Protein AF-A0A1C4H0L2-F1 (afdb_monomer)

Radius of gyration: 27.1 Å; Cα contacts (8 Å, |Δi|>4): 122; chains: 1; bounding box: 74×56×60 Å

Sequence (266 aa):
MYAFSGTMGHVSVSISYLASLDRNIILMNKTNTTNHNPTNLPQLSNFLERTFHLTEHHTTVRREMLAGLTIFVSMAYILFVNPSILGEAGMDKGAVFTATAFSAVLGCVLMADSISMLAGSVMGTTATSAYVESSAGIAIGGRTGLTALTTGALFVLSLFFSPLLTVVTDQVTAPALIIVGVLMASALKHINWDSFEVALPAFLVIVGMPLTYNISYGIAFGFVTYPILMTAAGKRKEVNPLMWAMLLVFILLLYILAIVPRGNIA

InterPro domains:
  IPR006043 Nucleobase cation symporter 2 family [PF00860] (110-219)
  IPR045018 Azaguanine-like transporters [PTHR43337] (110-248)

pLDDT: mean 76.6, std 18.35, range [25.45, 94.5]

Solvent-accessible surface area (backbone atoms only — not comparable to full-atom values): 15285 Å² total; per-residue (Å²): 118,74,73,63,62,55,52,54,53,55,51,53,52,53,51,52,53,49,59,55,50,51,56,54,54,58,64,66,56,76,80,72,86,78,88,83,83,93,78,89,82,67,82,74,50,61,60,53,39,72,74,63,42,32,74,83,69,73,55,48,73,69,56,53,53,48,50,53,48,50,52,48,54,60,58,54,43,48,52,59,48,54,16,54,60,45,32,74,74,72,44,62,41,68,60,45,27,52,52,50,53,50,50,53,53,50,50,52,54,53,49,53,42,50,50,42,22,50,53,26,45,75,73,72,44,71,72,46,69,96,53,77,68,56,56,57,45,40,73,79,64,49,83,52,74,62,53,56,51,52,50,51,52,50,52,58,57,47,57,77,49,48,77,62,43,79,82,57,41,79,81,55,47,55,64,52,51,52,53,51,50,55,60,60,56,55,59,62,72,78,54,62,68,90,43,63,48,53,30,52,18,52,49,41,25,67,54,31,22,70,75,63,76,31,64,68,60,4,51,35,46,20,48,46,42,29,60,53,35,29,48,72,73,68,46,50,87,77,54,55,72,65,53,56,54,46,25,54,52,42,51,49,51,53,51,52,64,71,66,54,74,84,69,89,81,125

Secondary structure (DSSP, 8-state):
-HHHHHHHHHHHHHHHHHHHHHHHHHHHHTT-----------TTHHHHHHHH-TTTTT--HHHHHHHHHHHHHHHHTHHHHHHHHHHHTT--HHHHHHHHHHHHHHHHHHHHHHHHHHHHHHTTSPPP---HHHHHHHHTT--SHHHHHHHHHHHHHHHHTHHHHTTTHHHHHHHHHHHHHHHHHGGGGGS--S-HHHHHHHHHHHHHHHHHT-HHHHHHHHHHHHHHHHHHTT-GGGS-HHHHHHHHHHHHHHHHHHHS------

Structure (mmCIF, N/CA/C/O backbone):
data_AF-A0A1C4H0L2-F1
#
_entry.id   AF-A0A1C4H0L2-F1
#
loop_
_atom_site.group_PDB
_atom_site.id
_atom_site.type_symbol
_atom_site.label_atom_id
_atom_site.label_alt_id
_atom_site.label_comp_id
_atom_site.label_asym_id
_atom_site.label_entity_id
_atom_site.label_seq_id
_atom_site.pdbx_PDB_ins_code
_atom_site.Cartn_x
_atom_site.Cartn_y
_atom_site.Cartn_z
_atom_site.occupancy
_atom_site.B_iso_or_equiv
_atom_site.auth_seq_id
_atom_site.auth_comp_id
_atom_site.auth_asym_id
_atom_site.auth_atom_id
_atom_site.pdbx_PDB_model_num
ATOM 1 N N . MET A 1 1 ? -1.282 22.041 14.605 1.00 30.34 1 MET A N 1
ATOM 2 C CA . MET A 1 1 ? -1.162 23.215 13.709 1.00 30.34 1 MET A CA 1
ATOM 3 C C . MET A 1 1 ? -0.068 24.193 14.156 1.00 30.34 1 MET A C 1
ATOM 5 O O . MET A 1 1 ? 0.682 24.643 13.306 1.00 30.34 1 MET A O 1
ATOM 9 N N . TYR A 1 2 ? 0.128 24.437 15.460 1.00 25.45 2 TYR A N 1
ATOM 10 C CA . TYR A 1 2 ? 1.203 25.317 15.964 1.00 25.45 2 TYR A CA 1
ATOM 11 C C . TYR A 1 2 ? 2.644 24.792 15.783 1.00 25.45 2 TYR A C 1
ATOM 13 O O . TYR A 1 2 ? 3.567 25.589 15.662 1.00 25.45 2 TYR A O 1
ATOM 21 N N . ALA A 1 3 ? 2.847 23.474 15.666 1.00 29.09 3 ALA A N 1
ATOM 22 C CA . ALA A 1 3 ? 4.173 22.895 15.426 1.00 29.09 3 ALA A CA 1
ATOM 23 C C . ALA A 1 3 ? 4.718 23.142 14.004 1.00 29.09 3 ALA A C 1
ATOM 25 O O . ALA A 1 3 ? 5.924 23.150 13.827 1.00 29.09 3 ALA A O 1
ATOM 26 N N . PHE A 1 4 ? 3.856 23.392 13.008 1.00 30.50 4 PHE A N 1
ATOM 27 C CA . PHE A 1 4 ? 4.275 23.613 11.613 1.00 30.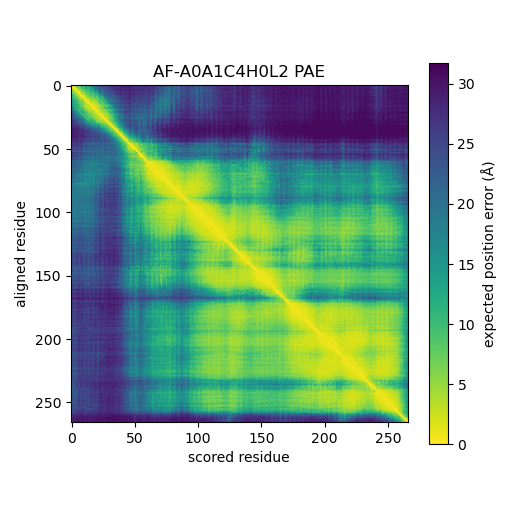50 4 PHE A CA 1
ATOM 28 C C . PHE A 1 4 ? 4.747 25.059 11.365 1.00 30.50 4 PHE A C 1
ATOM 30 O O . PHE A 1 4 ? 5.592 25.309 10.510 1.00 30.50 4 PHE A O 1
ATOM 37 N N . SER A 1 5 ? 4.240 26.015 12.156 1.00 30.81 5 SER A N 1
ATOM 38 C CA . SER A 1 5 ? 4.609 27.433 12.046 1.00 30.81 5 SER A CA 1
ATOM 39 C C . SER A 1 5 ? 5.985 27.735 12.651 1.00 30.81 5 SER A C 1
ATOM 41 O O . SER A 1 5 ? 6.689 28.608 12.150 1.00 30.81 5 SER A O 1
ATOM 43 N N . GLY A 1 6 ? 6.393 27.011 13.702 1.00 32.19 6 GLY A N 1
ATOM 44 C CA . GLY A 1 6 ? 7.717 27.164 14.317 1.00 32.19 6 GLY A CA 1
ATOM 45 C C . GLY A 1 6 ? 8.845 26.597 13.450 1.00 32.19 6 GLY A C 1
ATOM 46 O O . GLY A 1 6 ? 9.906 27.207 13.331 1.00 32.19 6 GLY A O 1
ATOM 47 N N . THR A 1 7 ? 8.602 25.478 12.758 1.00 39.44 7 THR A N 1
ATOM 48 C CA . THR A 1 7 ? 9.592 24.852 11.865 1.00 39.44 7 THR A CA 1
ATOM 49 C C . THR A 1 7 ? 9.922 25.738 10.661 1.00 39.44 7 THR A C 1
ATOM 51 O O . THR A 1 7 ? 11.081 25.804 10.264 1.00 39.44 7 THR A O 1
ATOM 54 N N . MET A 1 8 ? 8.956 26.498 10.126 1.00 34.28 8 MET A N 1
ATOM 55 C CA . MET A 1 8 ? 9.210 27.459 9.038 1.00 34.28 8 MET A CA 1
ATOM 56 C C . MET A 1 8 ? 10.094 28.646 9.460 1.00 34.28 8 MET A C 1
ATOM 58 O O . MET A 1 8 ? 10.871 29.151 8.645 1.00 34.28 8 MET A O 1
ATOM 62 N N . GLY A 1 9 ? 10.036 29.059 10.732 1.00 33.53 9 GLY A N 1
ATOM 63 C CA . GLY A 1 9 ? 10.921 30.091 11.281 1.00 33.53 9 GLY A CA 1
ATOM 64 C C . GLY A 1 9 ? 12.377 29.624 11.365 1.00 33.53 9 GLY A C 1
ATOM 65 O O . GLY A 1 9 ? 13.279 30.323 10.909 1.00 33.53 9 GLY A O 1
ATOM 66 N N . HIS A 1 10 ? 12.611 28.404 11.855 1.00 38.38 10 HIS A N 1
ATOM 67 C CA . HIS A 1 10 ? 13.961 27.833 11.940 1.00 38.38 10 HIS A CA 1
ATOM 68 C C . HIS A 1 10 ? 14.546 27.473 10.565 1.00 38.38 10 HIS A C 1
ATOM 70 O O . HIS A 1 10 ? 15.728 27.713 10.327 1.00 38.38 10 HIS A O 1
ATOM 76 N N . VAL A 1 11 ? 13.718 27.005 9.623 1.00 41.62 11 VAL A N 1
ATOM 77 C CA . VAL A 1 11 ? 14.119 26.785 8.222 1.00 41.62 11 VAL A CA 1
ATOM 78 C C . VAL A 1 11 ? 14.512 28.104 7.540 1.00 41.62 11 VAL A C 1
ATOM 80 O O . VAL A 1 11 ? 15.528 28.146 6.852 1.00 41.62 11 VAL A O 1
ATOM 83 N N . SER A 1 12 ? 13.798 29.209 7.791 1.00 34.00 12 SER A N 1
ATOM 84 C CA . SER A 1 12 ? 14.150 30.526 7.226 1.00 34.00 12 SER A CA 1
ATOM 85 C C . SER A 1 12 ? 15.473 31.084 7.770 1.00 34.00 12 SER A C 1
ATOM 87 O O . SER A 1 12 ? 16.230 31.715 7.027 1.00 34.00 12 SER A O 1
ATOM 89 N N . VAL A 1 13 ? 15.800 30.820 9.041 1.00 44.94 13 VAL A N 1
ATOM 90 C CA . VAL A 1 13 ? 17.087 31.218 9.645 1.00 44.94 13 VAL A CA 1
ATOM 91 C C . VAL A 1 13 ? 18.240 30.362 9.109 1.00 44.94 13 VAL A C 1
ATOM 93 O O . VAL A 1 13 ? 19.287 30.909 8.763 1.00 44.94 13 VAL A O 1
ATOM 96 N N . SER A 1 14 ? 18.045 29.048 8.947 1.00 40.19 14 SER A N 1
ATOM 97 C CA . SER A 1 14 ? 19.047 28.160 8.336 1.00 40.19 14 SER A CA 1
ATOM 98 C C . SER A 1 14 ? 19.287 28.470 6.854 1.00 40.19 14 SER A C 1
ATOM 100 O O . SER A 1 14 ? 20.437 28.488 6.425 1.00 40.19 14 SER A O 1
ATOM 102 N N . ILE A 1 15 ? 18.246 28.805 6.083 1.00 41.78 15 ILE A N 1
ATOM 103 C CA . ILE A 1 15 ? 18.376 29.267 4.688 1.00 41.78 15 ILE A CA 1
ATOM 104 C C . ILE A 1 15 ? 19.122 30.610 4.620 1.00 41.78 15 ILE A C 1
ATOM 106 O O . ILE A 1 15 ? 19.979 30.792 3.758 1.00 41.78 15 ILE A O 1
ATOM 110 N N . SER A 1 16 ? 18.869 31.528 5.558 1.00 41.25 16 SER A N 1
ATOM 111 C CA . SER A 1 16 ? 19.572 32.820 5.628 1.00 41.25 16 SER A CA 1
ATOM 112 C C . SER A 1 16 ? 21.060 32.668 5.978 1.00 41.25 16 SER A C 1
ATOM 114 O O . SER A 1 16 ? 21.896 33.394 5.438 1.00 41.25 16 SER A O 1
ATOM 116 N N . TYR A 1 17 ? 21.411 31.697 6.831 1.00 45.59 17 TYR A N 1
ATOM 117 C CA . TYR A 1 17 ? 22.805 31.341 7.136 1.00 45.59 17 TYR A CA 1
ATOM 118 C C . TYR A 1 17 ? 23.505 30.633 5.966 1.00 45.59 17 TYR A C 1
ATOM 120 O O . TYR A 1 17 ? 24.681 30.876 5.710 1.00 45.59 17 TYR A O 1
ATOM 128 N N . LEU A 1 18 ? 22.790 29.800 5.208 1.00 40.53 18 LEU A N 1
ATOM 129 C CA . LEU A 1 18 ? 23.329 29.168 4.000 1.00 40.53 18 LEU A CA 1
ATOM 130 C C . LEU A 1 18 ? 23.559 30.197 2.878 1.00 40.53 18 LEU A C 1
ATOM 132 O O . LEU A 1 18 ? 24.604 30.166 2.234 1.00 40.53 18 LEU A O 1
ATOM 136 N N . ALA A 1 19 ? 22.668 31.181 2.720 1.00 44.72 19 ALA A N 1
ATOM 137 C CA . ALA A 1 19 ? 22.830 32.284 1.767 1.00 44.72 19 ALA A CA 1
ATOM 138 C C . ALA A 1 19 ? 23.960 33.272 2.141 1.00 44.72 19 ALA A C 1
ATOM 140 O O . ALA A 1 19 ? 24.482 33.985 1.277 1.00 44.72 19 ALA A O 1
ATOM 141 N N . SER A 1 20 ? 24.353 33.355 3.419 1.00 46.97 20 SER A N 1
ATOM 142 C CA . SER A 1 20 ? 25.521 34.143 3.847 1.00 46.97 20 SER A CA 1
ATOM 143 C C . SER A 1 20 ? 26.838 33.374 3.671 1.00 46.97 20 SER A C 1
ATOM 145 O O . SER A 1 20 ? 27.857 33.983 3.335 1.00 46.97 20 SER A O 1
ATOM 147 N N . LEU A 1 21 ? 26.810 32.044 3.804 1.00 45.88 21 LEU A N 1
ATOM 148 C CA . LEU A 1 21 ? 27.954 31.166 3.551 1.00 45.88 21 LEU A CA 1
ATOM 149 C C . LEU A 1 21 ? 28.291 31.075 2.051 1.00 45.88 21 LEU A C 1
ATOM 151 O O . LEU A 1 21 ? 29.461 31.164 1.680 1.00 45.88 21 LEU A O 1
ATOM 155 N N . ASP A 1 22 ? 27.273 30.993 1.190 1.00 49.56 22 ASP A N 1
ATOM 156 C CA . ASP A 1 22 ? 27.421 30.929 -0.273 1.00 49.56 22 ASP A CA 1
ATOM 157 C C . ASP A 1 22 ? 28.111 32.188 -0.837 1.00 49.56 22 ASP A C 1
ATOM 159 O O . ASP A 1 22 ? 29.032 32.123 -1.653 1.00 49.56 22 ASP A O 1
ATOM 163 N N . ARG A 1 23 ? 27.780 33.363 -0.280 1.00 47.03 23 ARG A N 1
ATOM 164 C CA . ARG A 1 23 ? 28.403 34.647 -0.647 1.00 47.03 23 ARG A CA 1
ATOM 165 C C . ARG A 1 23 ? 29.909 34.687 -0.365 1.00 47.03 23 ARG A C 1
ATOM 167 O O . ARG A 1 23 ? 30.663 35.242 -1.161 1.00 47.03 23 ARG A O 1
ATOM 174 N N . ASN A 1 24 ? 30.354 34.087 0.739 1.00 44.28 24 ASN A N 1
ATOM 175 C CA . ASN A 1 24 ? 31.775 34.032 1.090 1.00 44.28 24 ASN A CA 1
ATOM 176 C C . ASN A 1 24 ? 32.542 33.017 0.229 1.00 44.28 24 ASN A C 1
ATOM 178 O O . ASN A 1 24 ? 33.681 33.283 -0.145 1.00 44.28 24 ASN A O 1
ATOM 182 N N . ILE A 1 25 ? 31.917 31.903 -0.161 1.00 51.50 25 ILE A N 1
ATOM 183 C CA . ILE A 1 25 ? 32.536 30.892 -1.035 1.00 51.50 25 ILE A CA 1
ATOM 184 C C . ILE A 1 25 ? 32.706 31.423 -2.470 1.00 51.50 25 ILE A C 1
ATOM 186 O O . ILE A 1 25 ? 33.746 31.194 -3.089 1.00 51.50 25 ILE A O 1
ATOM 190 N N . ILE A 1 26 ? 31.740 32.195 -2.982 1.00 50.31 26 ILE A N 1
ATOM 191 C CA . ILE A 1 26 ? 31.819 32.827 -4.313 1.00 50.31 26 ILE A CA 1
ATOM 192 C C . ILE A 1 26 ? 32.940 33.879 -4.368 1.00 50.31 26 ILE A C 1
ATOM 194 O O . ILE A 1 26 ? 33.681 33.943 -5.352 1.00 50.31 26 ILE A O 1
ATOM 198 N N . LEU A 1 27 ? 33.116 34.672 -3.306 1.00 47.47 27 LEU A N 1
ATOM 199 C CA . LEU A 1 27 ? 34.189 35.673 -3.234 1.00 47.47 27 LEU A CA 1
ATOM 200 C C . LEU A 1 27 ? 35.581 35.038 -3.084 1.00 47.47 27 LEU A C 1
ATOM 202 O O . LEU A 1 27 ? 36.557 35.583 -3.596 1.00 47.47 27 LEU A O 1
ATOM 206 N N . MET A 1 28 ? 35.671 33.861 -2.460 1.00 43.50 28 MET A N 1
ATOM 207 C CA . MET A 1 28 ? 36.931 33.140 -2.249 1.00 43.50 28 MET A CA 1
ATOM 208 C C . MET A 1 28 ? 37.400 32.342 -3.482 1.00 43.50 28 MET A C 1
ATOM 210 O O . MET A 1 28 ? 38.571 31.987 -3.566 1.00 43.50 28 MET A O 1
ATOM 214 N N . ASN A 1 29 ? 36.519 32.090 -4.461 1.00 43.41 29 ASN A N 1
ATOM 215 C CA . ASN A 1 29 ? 36.845 31.366 -5.700 1.00 43.41 29 ASN A CA 1
ATOM 216 C C . ASN A 1 29 ? 37.376 32.275 -6.830 1.00 43.41 29 ASN A C 1
ATOM 218 O O . ASN A 1 29 ? 37.949 31.793 -7.804 1.00 43.41 29 ASN A O 1
ATOM 222 N N . LYS A 1 30 ? 37.221 33.601 -6.717 1.00 44.81 30 LYS A N 1
ATOM 223 C CA . LYS A 1 30 ? 37.651 34.550 -7.763 1.00 44.81 30 LYS A CA 1
ATOM 224 C C . LYS A 1 30 ? 39.169 34.793 -7.794 1.00 44.81 30 LYS A C 1
ATOM 226 O O . LYS A 1 30 ? 39.660 35.453 -8.702 1.00 44.81 30 LYS A O 1
ATOM 231 N N . THR A 1 31 ? 39.917 34.265 -6.823 1.00 44.75 31 THR A N 1
ATOM 232 C CA . THR A 1 31 ? 41.368 34.472 -6.677 1.00 44.75 31 THR A CA 1
ATOM 233 C C . THR A 1 31 ? 42.228 33.302 -7.159 1.00 44.75 31 THR A C 1
ATOM 235 O O . THR A 1 31 ? 43.446 33.445 -7.174 1.00 44.75 31 THR A O 1
ATOM 238 N N . ASN A 1 32 ? 41.646 32.169 -7.582 1.00 41.91 32 ASN A N 1
ATOM 239 C CA . ASN A 1 32 ? 42.409 30.932 -7.824 1.00 41.91 32 ASN A CA 1
ATOM 240 C C . ASN A 1 32 ? 42.229 30.292 -9.214 1.00 41.91 32 ASN A C 1
ATOM 242 O O . ASN A 1 32 ? 42.495 29.107 -9.399 1.00 41.91 32 ASN A O 1
ATOM 246 N N . THR A 1 33 ? 41.817 31.059 -10.224 1.00 42.06 33 THR A N 1
ATOM 247 C CA . THR A 1 33 ? 41.751 30.576 -11.613 1.00 42.06 33 THR A CA 1
ATOM 248 C C . THR A 1 33 ? 42.986 30.995 -12.409 1.00 42.06 33 THR A C 1
ATOM 250 O O . THR A 1 33 ? 42.914 31.926 -13.207 1.00 42.06 33 THR A O 1
ATOM 253 N N . THR A 1 34 ? 44.111 30.292 -12.245 1.00 41.50 34 THR A N 1
ATOM 254 C CA . THR A 1 34 ? 45.089 30.155 -13.340 1.00 41.50 34 THR A CA 1
ATOM 255 C C . THR A 1 34 ? 45.631 28.724 -13.404 1.00 41.50 34 THR A C 1
ATOM 257 O O . THR A 1 34 ? 46.181 28.217 -12.435 1.00 41.50 34 THR A O 1
ATOM 260 N N . ASN A 1 35 ? 45.479 28.118 -14.588 1.00 42.25 35 ASN A N 1
ATOM 261 C CA . ASN A 1 35 ? 46.088 26.878 -15.086 1.00 42.25 35 ASN A CA 1
ATOM 262 C C . ASN A 1 35 ? 45.664 25.526 -14.480 1.00 42.25 35 ASN A C 1
ATOM 264 O O . ASN A 1 35 ? 46.245 25.066 -13.504 1.00 42.25 35 ASN A O 1
ATOM 268 N N . HIS A 1 36 ? 44.825 24.779 -15.217 1.00 39.50 36 HIS A N 1
ATOM 269 C CA . HIS A 1 36 ? 45.225 23.416 -15.595 1.00 39.50 36 HIS A CA 1
ATOM 270 C C . HIS A 1 36 ? 44.535 22.881 -16.868 1.00 39.50 36 HIS A C 1
ATOM 272 O O . HIS A 1 36 ? 43.328 22.991 -17.050 1.00 39.50 36 HIS A O 1
ATOM 278 N N . ASN A 1 37 ? 45.373 22.297 -17.727 1.00 32.69 37 ASN A N 1
ATOM 279 C CA . ASN A 1 37 ? 45.133 21.607 -19.001 1.00 32.69 37 ASN A CA 1
ATOM 280 C C . ASN A 1 37 ? 44.251 20.336 -18.834 1.00 32.69 37 ASN A C 1
ATOM 282 O O . ASN A 1 37 ? 44.442 19.647 -17.826 1.00 32.69 37 ASN A O 1
ATOM 286 N N . PRO A 1 38 ? 43.350 19.960 -19.772 1.00 44.59 38 PRO A N 1
ATOM 287 C CA . PRO A 1 38 ? 42.464 18.811 -19.595 1.00 44.59 38 PRO A CA 1
ATOM 288 C C . PRO A 1 38 ? 43.072 17.529 -20.184 1.00 44.59 38 PRO A C 1
ATOM 290 O O . PRO A 1 38 ? 43.101 17.346 -21.399 1.00 44.59 38 PRO A O 1
ATOM 293 N N . THR A 1 39 ? 43.507 16.596 -19.337 1.00 46.00 39 THR A N 1
ATOM 294 C CA . THR A 1 39 ? 43.748 15.207 -19.756 1.00 46.00 39 THR A CA 1
ATOM 295 C C . THR A 1 39 ? 43.136 14.211 -18.767 1.00 46.00 39 THR A C 1
ATOM 297 O O . THR A 1 39 ? 43.461 14.196 -17.585 1.00 46.00 39 THR A O 1
ATOM 300 N N . ASN A 1 40 ? 42.279 13.343 -19.321 1.00 48.12 40 ASN A N 1
ATOM 301 C CA . ASN A 1 40 ? 41.827 12.034 -18.825 1.00 48.12 40 ASN A CA 1
ATOM 302 C C . ASN A 1 40 ? 40.918 11.985 -17.576 1.00 48.12 40 ASN A C 1
ATOM 304 O O . ASN A 1 40 ? 41.393 12.020 -16.445 1.00 48.12 40 ASN A O 1
ATOM 308 N N . LEU A 1 41 ? 39.618 11.714 -17.781 1.00 40.19 41 LEU A N 1
ATOM 309 C CA . LEU A 1 41 ? 38.714 11.183 -16.746 1.00 40.19 41 LEU A CA 1
ATOM 310 C C . LEU A 1 41 ? 37.958 9.936 -17.271 1.00 40.19 41 LEU A C 1
ATOM 312 O O . LEU A 1 41 ? 37.513 9.938 -18.419 1.00 40.19 41 LEU A O 1
ATOM 316 N N . PRO A 1 42 ? 37.840 8.858 -16.466 1.00 45.38 42 PRO A N 1
ATOM 317 C CA . PRO A 1 42 ? 37.387 7.531 -16.893 1.00 45.38 42 PRO A CA 1
ATOM 318 C C . PRO A 1 42 ? 35.858 7.430 -17.046 1.00 45.38 42 PRO A C 1
ATOM 320 O O . PRO A 1 42 ? 35.107 8.171 -16.421 1.00 45.38 42 PRO A O 1
ATOM 323 N N . GLN A 1 43 ? 35.411 6.439 -17.827 1.00 47.12 43 GLN A N 1
ATOM 324 C CA . GLN A 1 43 ? 34.051 6.200 -18.353 1.00 47.12 43 GLN A CA 1
ATOM 325 C C . GLN A 1 43 ? 32.863 6.261 -17.355 1.00 47.12 43 GLN A C 1
ATOM 327 O O . GLN A 1 43 ? 31.720 6.360 -17.801 1.00 47.12 43 GLN A O 1
ATOM 332 N N . LEU A 1 44 ? 33.090 6.264 -16.032 1.00 43.56 44 LEU A N 1
ATOM 333 C CA . LEU A 1 44 ? 32.047 6.480 -15.009 1.00 43.56 44 LEU A CA 1
ATOM 334 C C . LEU A 1 44 ? 31.466 7.910 -15.050 1.00 43.56 44 LEU A C 1
ATOM 336 O O . LEU A 1 44 ? 30.334 8.134 -14.621 1.00 43.56 44 LEU A O 1
ATOM 340 N N . SER A 1 45 ? 32.219 8.873 -15.593 1.00 53.34 45 SER A N 1
ATOM 341 C CA . SER A 1 45 ? 31.789 10.267 -15.747 1.00 53.34 45 SER A CA 1
ATOM 342 C C . SER A 1 45 ? 30.592 10.423 -16.688 1.00 53.34 45 SER A C 1
ATOM 344 O O . SER A 1 45 ? 29.738 11.263 -16.434 1.00 53.34 45 SER A O 1
ATOM 346 N N . ASN A 1 46 ? 30.457 9.581 -17.717 1.00 57.38 46 ASN A N 1
ATOM 347 C CA . ASN A 1 46 ? 29.438 9.765 -18.757 1.00 57.38 46 ASN A CA 1
ATOM 348 C C . ASN A 1 46 ? 27.993 9.540 -18.280 1.00 57.38 46 ASN A C 1
ATOM 350 O O . ASN A 1 46 ? 27.082 10.147 -18.832 1.00 57.38 46 ASN A O 1
ATOM 354 N N . PHE A 1 47 ? 27.750 8.691 -17.276 1.00 65.19 47 PHE A N 1
ATOM 355 C CA . PHE A 1 47 ? 26.391 8.466 -16.752 1.00 65.19 47 PHE A CA 1
ATOM 356 C C . PHE A 1 47 ? 25.965 9.561 -15.763 1.00 65.19 47 PHE A C 1
ATOM 358 O O . PHE A 1 47 ? 24.841 10.063 -15.827 1.00 65.19 47 PHE A O 1
ATOM 365 N N . LEU A 1 48 ? 26.883 9.953 -14.875 1.00 56.22 48 LEU A N 1
ATOM 366 C CA . LEU A 1 48 ? 26.677 11.011 -13.883 1.00 56.22 48 LEU A CA 1
ATOM 367 C C . LEU A 1 48 ? 26.553 12.388 -14.543 1.00 56.22 48 LEU A C 1
ATOM 369 O O . LEU A 1 48 ? 25.640 13.135 -14.210 1.00 56.22 48 LEU A O 1
ATOM 373 N N . GLU A 1 49 ? 27.402 12.686 -15.525 1.00 59.25 49 GLU A N 1
ATOM 374 C CA . GLU A 1 49 ? 27.343 13.932 -16.293 1.00 59.25 49 GLU A CA 1
ATOM 375 C C . GLU A 1 49 ? 26.051 14.028 -17.114 1.00 59.25 49 GLU A C 1
ATOM 377 O O . GLU A 1 49 ? 25.397 15.061 -17.117 1.00 59.25 49 GLU A O 1
ATOM 382 N N . ARG A 1 50 ? 25.616 12.929 -17.743 1.00 57.16 50 ARG A N 1
ATOM 383 C CA . ARG A 1 50 ? 24.403 12.899 -18.578 1.00 57.16 50 ARG A CA 1
ATOM 384 C C . ARG A 1 50 ? 23.096 12.970 -17.781 1.00 57.16 50 ARG A C 1
ATOM 386 O O . ARG A 1 50 ? 22.081 13.388 -18.325 1.00 57.16 50 ARG A O 1
ATOM 393 N N . THR A 1 51 ? 23.106 12.538 -16.521 1.00 63.88 51 THR A N 1
ATOM 394 C CA . THR A 1 51 ? 21.911 12.554 -15.657 1.00 63.88 51 THR A CA 1
ATOM 395 C C . THR A 1 51 ? 21.823 13.839 -14.831 1.00 63.88 51 THR A C 1
ATOM 397 O O . THR A 1 51 ? 20.727 14.353 -14.631 1.00 63.88 51 THR A O 1
ATOM 400 N N . PHE A 1 52 ? 22.961 14.376 -14.373 1.00 57.22 52 PHE A N 1
ATOM 401 C CA . PHE A 1 52 ? 23.010 15.491 -13.418 1.00 57.22 52 PHE A CA 1
ATOM 402 C C . PHE A 1 52 ? 23.685 16.765 -13.947 1.00 57.22 52 PHE A C 1
ATOM 404 O O . PHE A 1 52 ? 23.713 17.750 -13.218 1.00 57.22 52 PHE A O 1
ATOM 411 N N . HIS A 1 53 ? 24.216 16.763 -15.177 1.00 60.44 53 HIS A N 1
ATOM 412 C CA . HIS A 1 53 ? 24.829 17.931 -15.833 1.00 60.44 53 HIS A CA 1
ATOM 413 C C . HIS A 1 53 ? 25.814 18.686 -14.916 1.00 60.44 53 HIS A C 1
ATOM 415 O O . HIS A 1 53 ? 25.767 19.906 -14.758 1.00 60.44 53 HIS A O 1
ATOM 421 N N . LEU A 1 54 ? 26.704 17.939 -14.255 1.00 59.56 54 LEU A N 1
ATOM 422 C CA . LEU A 1 54 ? 27.577 18.445 -13.188 1.00 59.56 54 LEU A CA 1
ATOM 423 C C . LEU A 1 54 ? 28.560 19.516 -13.690 1.00 59.56 54 LEU A C 1
ATOM 425 O O . LEU A 1 54 ? 28.905 20.439 -12.948 1.00 59.56 54 LEU A O 1
ATOM 429 N N . THR A 1 55 ? 28.982 19.433 -14.953 1.00 56.97 55 THR A N 1
ATOM 430 C CA . THR A 1 55 ? 29.877 20.412 -15.584 1.00 56.97 55 THR A CA 1
ATOM 431 C C . THR A 1 55 ? 29.143 21.707 -15.941 1.00 56.97 55 THR A C 1
ATOM 433 O O . THR A 1 55 ? 29.730 22.782 -15.808 1.00 56.97 55 THR A O 1
ATOM 436 N N . GLU A 1 56 ? 27.859 21.630 -16.310 1.00 59.84 56 GLU A N 1
ATOM 437 C CA . GLU A 1 56 ? 26.997 22.795 -16.580 1.00 59.84 56 GLU A CA 1
ATOM 438 C C . GLU A 1 56 ? 26.667 23.564 -15.290 1.00 59.84 56 GLU A C 1
ATOM 440 O O . GLU A 1 56 ? 26.614 24.792 -15.283 1.00 59.84 56 GLU A O 1
ATOM 445 N N . HIS A 1 57 ? 26.562 22.850 -14.166 1.00 62.62 57 HIS A N 1
ATOM 446 C CA . HIS A 1 57 ? 26.400 23.439 -12.835 1.00 62.62 57 HIS A CA 1
ATOM 447 C C . HIS A 1 57 ? 27.724 23.777 -12.121 1.00 62.62 57 HIS A C 1
ATOM 449 O O . HIS A 1 57 ? 27.702 24.271 -10.994 1.00 62.62 57 HIS A O 1
ATOM 455 N N . HIS A 1 58 ? 28.881 23.555 -12.756 1.00 63.12 58 HIS A N 1
ATOM 456 C CA . HIS A 1 58 ? 30.212 23.779 -12.172 1.00 63.12 58 HIS A CA 1
ATOM 457 C C . HIS A 1 58 ? 30.433 23.085 -10.808 1.00 63.12 58 HIS A C 1
ATOM 459 O O . HIS A 1 58 ? 31.075 23.640 -9.904 1.00 63.12 58 HIS A O 1
ATOM 465 N N . THR A 1 59 ? 29.920 21.865 -10.630 1.00 66.25 59 THR A N 1
ATOM 466 C CA . THR A 1 59 ? 30.081 21.089 -9.390 1.00 66.25 59 THR A CA 1
ATOM 467 C C . THR A 1 59 ? 30.834 19.778 -9.627 1.00 66.25 59 THR A C 1
ATOM 469 O O . THR A 1 59 ? 31.126 19.375 -10.748 1.00 66.25 59 THR A O 1
ATOM 472 N N . THR A 1 60 ? 31.263 19.131 -8.542 1.00 78.69 60 THR A N 1
ATOM 473 C CA . THR A 1 60 ? 31.969 17.841 -8.599 1.00 78.69 60 THR A CA 1
ATOM 474 C C . THR A 1 60 ? 31.214 16.823 -7.761 1.00 78.69 60 THR A C 1
ATOM 476 O O . THR A 1 60 ? 30.610 17.188 -6.756 1.00 78.69 60 THR A O 1
ATOM 479 N N . VAL A 1 61 ? 31.321 15.532 -8.095 1.0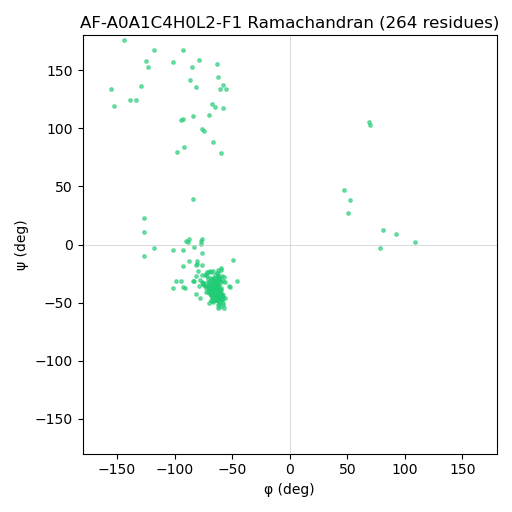0 75.25 61 VAL A N 1
ATOM 480 C CA . VAL A 1 61 ? 30.684 14.437 -7.329 1.00 75.25 61 VAL A CA 1
ATOM 481 C C . VAL A 1 61 ? 31.020 14.511 -5.833 1.00 75.25 61 VAL A C 1
ATOM 483 O O . VAL A 1 61 ? 30.166 14.263 -4.990 1.00 75.25 61 VAL A O 1
ATOM 486 N N . ARG A 1 62 ? 32.252 14.910 -5.482 1.00 71.94 62 ARG A N 1
ATOM 487 C CA . ARG A 1 6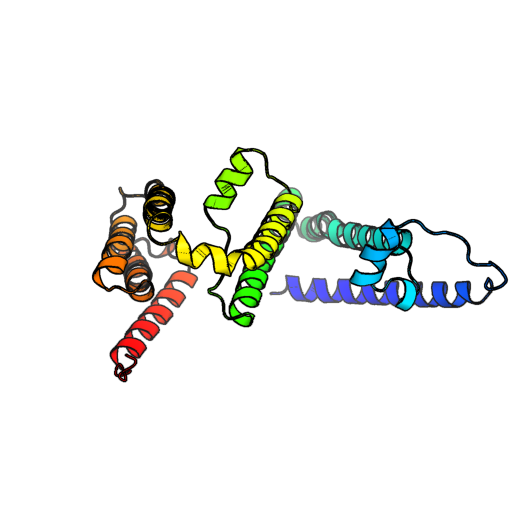2 ? 32.657 15.117 -4.081 1.00 71.94 62 ARG A CA 1
ATOM 488 C C . ARG A 1 62 ? 31.880 16.253 -3.416 1.00 71.94 62 ARG A C 1
ATOM 490 O O . ARG A 1 62 ? 31.494 16.111 -2.262 1.00 71.94 62 ARG A O 1
ATOM 497 N N . ARG A 1 63 ? 31.662 17.363 -4.128 1.00 73.69 63 ARG A N 1
ATOM 498 C CA . ARG A 1 63 ? 30.911 18.522 -3.629 1.00 73.69 63 ARG A CA 1
ATOM 499 C C . ARG A 1 63 ? 29.424 18.194 -3.473 1.00 73.69 63 ARG A C 1
ATOM 501 O O . ARG A 1 63 ? 28.872 18.521 -2.433 1.00 73.69 63 ARG A O 1
ATOM 508 N N . GLU A 1 64 ? 28.823 17.488 -4.429 1.00 77.88 64 GLU A N 1
ATOM 509 C CA . GLU A 1 64 ? 27.423 17.034 -4.356 1.00 77.88 64 GLU A CA 1
ATOM 510 C C . GLU A 1 64 ? 27.198 16.033 -3.218 1.00 77.88 64 GLU A C 1
ATOM 512 O O . GLU A 1 64 ? 26.291 16.197 -2.409 1.00 77.88 64 GLU A O 1
ATOM 517 N N . MET A 1 65 ? 28.070 15.029 -3.086 1.00 81.69 65 MET A N 1
ATOM 518 C CA . MET A 1 65 ? 27.992 14.069 -1.980 1.00 81.69 65 MET A CA 1
ATOM 519 C C . MET A 1 65 ? 28.176 14.753 -0.623 1.00 81.69 65 MET A C 1
ATOM 521 O O . MET A 1 65 ? 27.477 14.416 0.331 1.00 81.69 65 MET A O 1
ATOM 525 N N . LEU A 1 66 ? 29.085 15.730 -0.526 1.00 77.38 66 LEU A N 1
ATOM 526 C CA . LEU A 1 66 ? 29.285 16.494 0.703 1.00 77.38 66 LEU A CA 1
ATOM 527 C C . LEU A 1 66 ? 28.078 17.390 1.013 1.00 77.38 66 LEU A C 1
ATOM 529 O O . LEU A 1 66 ? 27.674 17.451 2.167 1.00 77.38 66 LEU A O 1
ATOM 533 N N . ALA A 1 67 ? 27.474 18.028 0.007 1.00 78.94 67 ALA A N 1
ATOM 534 C CA . ALA A 1 67 ? 26.253 18.820 0.159 1.00 78.94 67 ALA A CA 1
ATOM 535 C C . ALA A 1 67 ? 25.051 17.954 0.578 1.00 78.94 67 ALA A C 1
ATOM 537 O O . ALA A 1 67 ? 24.306 18.308 1.489 1.00 78.94 67 ALA A O 1
ATOM 538 N N . GLY A 1 68 ? 24.888 16.775 -0.025 1.00 78.44 68 GLY A N 1
ATOM 539 C CA . GLY A 1 68 ? 23.871 15.807 0.385 1.00 78.44 68 GLY A CA 1
ATOM 540 C C . GLY A 1 68 ? 24.082 15.336 1.824 1.00 78.44 68 GLY A C 1
ATOM 541 O O . GLY A 1 68 ? 23.136 15.304 2.612 1.00 78.44 68 GLY A O 1
ATOM 542 N N . LEU A 1 69 ? 25.330 15.046 2.203 1.00 88.38 69 LEU A N 1
ATOM 543 C CA . LEU A 1 69 ? 25.680 14.666 3.570 1.00 88.38 69 LEU A CA 1
ATOM 544 C C . LEU A 1 69 ? 25.407 15.800 4.570 1.00 88.38 69 LEU A C 1
ATOM 546 O O . LEU A 1 69 ? 24.872 15.536 5.645 1.00 88.38 69 LEU A O 1
ATOM 550 N N . THR A 1 70 ? 25.726 17.055 4.246 1.00 84.25 70 THR A N 1
ATOM 551 C CA . THR A 1 70 ? 25.472 18.189 5.152 1.00 84.25 70 THR A CA 1
ATOM 552 C C . THR A 1 70 ? 23.983 18.467 5.320 1.00 84.25 70 THR A C 1
ATOM 554 O O . THR A 1 70 ? 23.548 18.708 6.448 1.00 84.25 70 THR A O 1
ATOM 557 N N . ILE A 1 71 ? 23.185 18.381 4.251 1.00 84.75 71 ILE A N 1
ATOM 558 C CA . ILE A 1 71 ? 21.718 18.488 4.320 1.00 84.75 71 ILE A CA 1
ATOM 559 C C . ILE A 1 71 ? 21.144 17.336 5.148 1.00 84.75 71 ILE A C 1
ATOM 561 O O . ILE A 1 71 ? 20.318 17.572 6.030 1.00 84.75 71 ILE A O 1
ATOM 565 N N . PHE A 1 72 ? 21.616 16.107 4.925 1.00 85.06 72 PHE A N 1
ATOM 566 C CA . PHE A 1 72 ? 21.198 14.942 5.703 1.00 85.06 72 PHE A CA 1
ATOM 567 C C . PHE A 1 72 ? 21.481 15.131 7.194 1.00 85.06 72 PHE A C 1
ATOM 569 O O . PHE A 1 72 ? 20.572 14.983 8.006 1.00 85.06 72 PHE A O 1
ATOM 576 N N . VAL A 1 73 ? 22.706 15.517 7.562 1.00 87.50 73 VAL A N 1
ATOM 577 C CA . VAL A 1 73 ? 23.076 15.761 8.966 1.00 87.50 73 VAL A CA 1
ATOM 578 C C . VAL A 1 73 ? 22.248 16.906 9.558 1.00 87.50 73 VAL A C 1
ATOM 580 O O . VAL A 1 73 ? 21.794 16.811 10.696 1.00 87.50 73 VAL A O 1
ATOM 583 N N . SER A 1 74 ? 21.982 17.951 8.772 1.00 83.69 74 SER A N 1
ATOM 584 C CA . SER A 1 74 ? 21.176 19.102 9.191 1.00 83.69 74 SER A CA 1
ATOM 585 C C . SER A 1 74 ? 19.710 18.737 9.448 1.00 83.69 74 SER A C 1
ATOM 587 O O . SER A 1 74 ? 19.133 19.213 10.420 1.00 83.69 74 SER A O 1
ATOM 589 N N . MET A 1 75 ? 19.105 17.858 8.645 1.00 80.94 75 MET A N 1
ATOM 590 C CA . MET A 1 75 ? 17.742 17.373 8.905 1.00 80.94 75 MET A CA 1
ATOM 591 C C . MET A 1 75 ? 17.703 16.300 9.990 1.00 80.94 75 MET A C 1
ATOM 593 O O . MET A 1 75 ? 16.790 16.299 10.813 1.00 80.94 75 MET A O 1
ATOM 597 N N . ALA A 1 76 ? 18.717 15.435 10.070 1.00 84.12 76 ALA A N 1
ATOM 598 C CA . ALA A 1 76 ? 18.850 14.458 11.149 1.00 84.12 76 ALA A CA 1
ATOM 599 C C . ALA A 1 76 ? 18.973 15.134 12.523 1.00 84.12 76 ALA A C 1
ATOM 601 O O . ALA A 1 76 ? 18.508 14.583 13.519 1.00 84.12 76 ALA A O 1
ATOM 602 N N . TYR A 1 77 ? 19.513 16.357 12.582 1.00 87.19 77 TYR A N 1
ATOM 603 C CA . TYR A 1 77 ? 19.566 17.156 13.806 1.00 87.19 77 TYR A CA 1
ATOM 604 C C . TYR A 1 77 ? 18.177 17.396 14.427 1.00 87.19 77 TYR A C 1
ATOM 606 O O . TYR A 1 77 ? 18.067 17.461 15.650 1.00 87.19 77 TYR A O 1
ATOM 614 N N . ILE A 1 78 ? 17.097 17.414 13.631 1.00 87.06 78 ILE A N 1
ATOM 615 C CA . ILE A 1 78 ? 15.713 17.546 14.127 1.00 87.06 78 ILE A CA 1
ATOM 616 C C . ILE A 1 78 ? 15.358 16.424 15.114 1.00 87.06 78 ILE A C 1
ATOM 618 O O . ILE A 1 78 ? 14.620 16.666 16.073 1.00 87.06 78 ILE A O 1
ATOM 622 N N . LEU A 1 79 ? 15.931 15.226 14.942 1.00 86.12 79 LEU A N 1
ATOM 623 C CA . LEU A 1 79 ? 15.739 14.114 15.875 1.00 86.12 79 LEU A CA 1
ATOM 624 C C . LEU A 1 79 ? 16.271 14.431 17.275 1.00 86.12 79 LEU A C 1
ATOM 626 O O . LEU A 1 79 ? 15.731 13.914 18.241 1.00 86.12 79 LEU A O 1
ATOM 630 N N . PHE A 1 80 ? 17.268 15.304 17.413 1.00 85.75 80 PHE A N 1
ATOM 631 C CA . PHE A 1 80 ? 17.830 15.702 18.708 1.00 85.75 80 PHE A CA 1
ATOM 632 C C . PHE A 1 80 ? 17.279 17.043 19.210 1.00 85.75 80 PHE A C 1
ATOM 634 O O . PHE A 1 80 ? 17.108 17.237 20.416 1.00 85.75 80 PHE A O 1
ATOM 641 N N . VAL A 1 81 ? 16.946 17.956 18.296 1.00 87.25 81 VAL A N 1
ATOM 642 C CA . VAL A 1 81 ? 16.412 19.286 18.626 1.00 87.25 81 VAL A CA 1
ATOM 643 C C . VAL A 1 81 ? 15.000 19.215 19.178 1.00 87.25 81 VAL A C 1
ATOM 645 O O . VAL A 1 81 ? 14.743 19.780 20.241 1.00 87.25 81 VAL A O 1
ATOM 648 N N . ASN A 1 82 ? 14.087 18.518 18.492 1.00 87.62 82 ASN A N 1
ATOM 649 C CA . ASN A 1 82 ? 12.680 18.488 18.896 1.00 87.62 82 ASN A CA 1
ATOM 650 C C . ASN A 1 82 ? 12.502 17.938 20.322 1.00 87.62 82 ASN A C 1
ATOM 652 O O . ASN A 1 82 ? 11.807 18.585 21.110 1.00 87.62 82 ASN A O 1
ATOM 656 N N . PRO A 1 83 ? 13.155 16.822 20.715 1.00 89.88 83 PRO A N 1
ATOM 657 C CA . PRO A 1 83 ? 13.104 16.342 22.095 1.00 89.88 83 PRO A CA 1
ATOM 658 C C . PRO A 1 83 ? 13.716 17.299 23.112 1.00 89.88 83 PRO A C 1
ATOM 660 O O . PRO A 1 83 ? 13.247 17.354 24.243 1.00 89.88 83 PRO A O 1
ATOM 663 N N . SER A 1 84 ? 14.759 18.045 22.742 1.00 87.31 84 SER A N 1
ATOM 664 C CA . SER A 1 84 ? 15.419 18.975 23.663 1.00 87.31 84 SER A CA 1
ATOM 665 C C . SER A 1 84 ? 14.508 20.156 23.999 1.00 87.31 84 SER A C 1
ATOM 667 O O . SER A 1 84 ? 14.277 20.418 25.175 1.00 87.31 84 SER A O 1
ATOM 669 N N . ILE A 1 85 ? 13.898 20.777 22.983 1.00 90.00 85 ILE A N 1
ATOM 670 C CA . ILE A 1 85 ? 12.982 21.919 23.149 1.00 90.00 85 ILE A CA 1
ATOM 671 C C . ILE A 1 85 ? 11.689 21.493 23.858 1.00 90.00 85 ILE A C 1
ATOM 673 O O . ILE A 1 85 ? 11.250 22.129 24.811 1.00 90.00 85 ILE A O 1
ATOM 677 N N . LEU A 1 86 ? 11.063 20.399 23.412 1.00 86.56 86 LEU A N 1
ATOM 678 C CA . LEU A 1 86 ? 9.800 19.929 23.998 1.00 86.56 86 LEU A CA 1
ATOM 679 C C . LEU A 1 86 ? 10.004 19.292 25.378 1.00 86.56 86 LEU A C 1
ATOM 681 O O . LEU A 1 86 ? 9.104 19.327 26.216 1.00 86.56 86 LEU A O 1
ATOM 685 N N . GLY A 1 87 ? 11.196 18.757 25.640 1.00 87.69 87 GLY A N 1
ATOM 686 C CA . GLY A 1 87 ? 11.581 18.264 26.956 1.00 87.69 87 GLY A CA 1
ATOM 687 C C . GLY A 1 87 ? 11.689 19.368 28.003 1.00 87.69 87 GLY A C 1
ATOM 688 O O . GLY A 1 87 ? 11.320 19.150 29.153 1.00 87.69 87 GLY A O 1
ATOM 689 N N . GLU A 1 88 ? 12.128 20.567 27.616 1.00 89.00 88 GLU A N 1
ATOM 690 C CA . GLU A 1 88 ? 12.107 21.745 28.497 1.00 89.00 88 GLU A CA 1
ATOM 691 C C . GLU A 1 88 ? 10.679 22.202 28.824 1.00 89.00 88 GLU A C 1
ATOM 693 O O . GLU A 1 88 ? 10.421 22.679 29.925 1.00 89.00 88 GLU A O 1
ATOM 698 N N . ALA A 1 89 ? 9.724 21.971 27.918 1.00 88.31 89 ALA A N 1
ATOM 699 C CA . ALA A 1 89 ? 8.296 22.189 28.158 1.00 88.31 89 ALA A CA 1
ATOM 700 C C . ALA A 1 89 ? 7.634 21.089 29.022 1.00 88.31 89 ALA A C 1
ATOM 702 O O . ALA A 1 89 ? 6.418 21.112 29.218 1.00 88.31 89 ALA A O 1
ATOM 703 N N . GLY A 1 90 ? 8.411 20.127 29.538 1.00 87.88 90 GLY A N 1
ATOM 704 C CA . GLY A 1 90 ? 7.947 19.065 30.436 1.00 87.88 90 GLY A CA 1
ATOM 705 C C . GLY A 1 90 ? 7.517 17.760 29.753 1.00 87.88 90 GLY A C 1
ATOM 706 O O . GLY A 1 90 ? 6.953 16.896 30.421 1.00 87.88 90 GLY A O 1
ATOM 707 N N . MET A 1 91 ? 7.758 17.586 28.447 1.00 89.81 91 MET A N 1
ATOM 708 C CA . MET A 1 91 ? 7.445 16.339 27.728 1.00 89.81 91 MET A CA 1
ATOM 709 C C . MET A 1 91 ? 8.564 15.289 27.862 1.00 89.81 91 MET A C 1
ATOM 711 O O . MET A 1 91 ? 9.739 15.626 27.996 1.00 89.81 91 MET A O 1
ATOM 715 N N . ASP A 1 92 ? 8.227 13.998 27.768 1.00 92.06 92 ASP A N 1
ATOM 716 C CA . ASP A 1 92 ? 9.239 12.933 27.780 1.00 92.06 92 ASP A CA 1
ATOM 717 C C . ASP A 1 92 ? 10.115 12.970 26.514 1.00 92.06 92 ASP A C 1
ATOM 719 O O . ASP A 1 92 ? 9.629 12.847 25.384 1.00 92.06 92 ASP A O 1
ATOM 723 N N . LYS A 1 93 ? 11.431 13.126 26.700 1.00 87.44 93 LYS A N 1
ATOM 724 C CA . LYS A 1 93 ? 12.390 13.266 25.593 1.00 87.44 93 LYS A CA 1
ATOM 725 C C . LYS A 1 93 ? 12.448 12.007 24.721 1.00 87.44 93 LYS A C 1
ATOM 727 O O . LYS A 1 93 ? 12.568 12.117 23.501 1.00 87.44 93 LYS A O 1
ATOM 732 N N . GLY A 1 94 ? 12.330 10.820 25.319 1.00 88.38 94 GLY A N 1
ATOM 733 C CA . GLY A 1 94 ? 12.352 9.549 24.588 1.00 88.38 94 GLY A CA 1
ATOM 734 C C . GLY A 1 94 ? 11.124 9.368 23.692 1.00 88.38 94 GLY A C 1
ATOM 735 O O . GLY A 1 94 ? 11.243 8.991 22.521 1.00 88.38 94 GLY A O 1
ATOM 736 N N . ALA A 1 95 ? 9.944 9.708 24.205 1.00 89.12 95 ALA A N 1
ATOM 737 C CA . ALA A 1 95 ? 8.683 9.654 23.478 1.00 89.12 95 ALA A CA 1
ATOM 738 C C . ALA A 1 95 ? 8.671 10.633 22.297 1.00 89.12 95 ALA A C 1
ATOM 740 O O . ALA A 1 95 ? 8.301 10.250 21.186 1.00 89.12 95 ALA A O 1
ATOM 741 N N . VAL A 1 96 ? 9.134 11.873 22.496 1.00 89.56 96 VAL A N 1
ATOM 742 C CA . VAL A 1 96 ? 9.213 12.881 21.422 1.00 89.56 96 VAL A CA 1
ATOM 743 C C . VAL A 1 96 ? 10.221 12.479 20.343 1.00 89.56 96 VAL A C 1
ATOM 745 O O . VAL A 1 96 ? 9.941 12.656 19.153 1.00 89.56 96 VAL A O 1
ATOM 748 N N . PHE A 1 97 ? 11.366 11.905 20.730 1.00 91.50 97 PHE A N 1
ATOM 749 C CA . PHE A 1 97 ? 12.354 11.379 19.781 1.00 91.50 97 PHE A CA 1
ATOM 750 C C . PHE A 1 97 ? 11.719 10.312 18.889 1.00 91.50 97 PHE A C 1
ATOM 752 O O . PHE A 1 97 ? 11.748 10.411 17.661 1.00 91.50 97 PHE A O 1
ATOM 759 N N . THR A 1 98 ? 11.070 9.332 19.520 1.00 90.75 98 THR A N 1
ATOM 760 C CA . THR A 1 98 ? 10.432 8.207 18.832 1.00 90.75 98 THR A CA 1
ATOM 761 C C . THR A 1 98 ? 9.309 8.682 17.914 1.00 90.75 98 THR A C 1
ATOM 763 O O . THR A 1 98 ? 9.247 8.270 16.757 1.00 90.75 98 THR A O 1
ATOM 766 N N . ALA A 1 99 ? 8.462 9.603 18.380 1.00 88.62 99 ALA A N 1
ATOM 767 C CA . ALA A 1 99 ? 7.386 10.179 17.577 1.00 88.62 99 ALA A CA 1
ATOM 768 C C . ALA A 1 99 ? 7.915 10.941 16.351 1.00 88.62 99 ALA A C 1
ATOM 770 O O . ALA A 1 99 ? 7.360 10.814 15.260 1.00 88.62 99 ALA A O 1
ATOM 771 N N . THR A 1 100 ? 9.005 11.699 16.507 1.00 87.38 100 THR A N 1
ATOM 772 C CA . THR A 1 100 ? 9.629 12.449 15.404 1.00 87.38 100 THR A CA 1
ATOM 773 C C . THR A 1 100 ? 10.227 11.501 14.367 1.00 87.38 100 THR A C 1
ATOM 775 O O . THR A 1 100 ? 9.949 11.646 13.176 1.00 87.38 100 THR A O 1
ATOM 778 N N . ALA A 1 101 ? 10.993 10.499 14.810 1.00 88.38 101 ALA A N 1
ATOM 779 C CA . ALA A 1 101 ? 11.578 9.490 13.929 1.00 88.38 101 ALA A CA 1
ATOM 780 C C . ALA A 1 101 ? 10.499 8.711 13.165 1.00 88.38 101 ALA A C 1
ATOM 782 O O . ALA A 1 101 ? 10.581 8.554 11.947 1.00 88.38 101 ALA A O 1
ATOM 783 N N . PHE A 1 102 ? 9.453 8.276 13.866 1.00 90.62 102 PHE A N 1
ATOM 784 C CA . PHE A 1 102 ? 8.351 7.527 13.274 1.00 90.62 102 PHE A CA 1
ATOM 785 C C . PHE A 1 102 ? 7.559 8.357 12.256 1.00 90.62 102 PHE A C 1
ATOM 787 O O . PHE A 1 102 ? 7.291 7.884 11.153 1.00 90.62 102 PHE A O 1
ATOM 794 N N . SER A 1 103 ? 7.245 9.613 12.589 1.00 87.38 103 SER A N 1
ATOM 795 C CA . SER A 1 103 ? 6.571 10.550 11.682 1.00 87.38 103 SER A CA 1
ATOM 796 C C . SER A 1 103 ? 7.377 10.794 10.403 1.00 87.38 103 SER A C 1
ATOM 798 O O . SER A 1 103 ? 6.815 10.767 9.310 1.00 87.38 103 SER A O 1
ATOM 800 N N . ALA A 1 104 ? 8.700 10.958 10.515 1.00 86.12 104 ALA A N 1
ATOM 801 C CA . ALA A 1 104 ? 9.574 11.144 9.358 1.00 86.12 104 ALA A CA 1
ATOM 802 C C . ALA A 1 104 ? 9.581 9.913 8.437 1.00 86.12 104 ALA A C 1
ATOM 804 O O . ALA A 1 104 ? 9.434 10.051 7.224 1.00 86.12 104 ALA A O 1
ATOM 805 N N . VAL A 1 105 ? 9.691 8.707 9.006 1.00 87.12 105 VAL A N 1
ATOM 806 C CA . VAL A 1 105 ? 9.650 7.456 8.229 1.00 87.12 105 VAL A CA 1
ATOM 807 C C . VAL A 1 105 ? 8.300 7.289 7.534 1.00 87.12 105 VAL A C 1
ATOM 809 O O . VAL A 1 105 ? 8.266 7.043 6.329 1.00 87.12 105 VAL A O 1
ATOM 812 N N . LEU A 1 106 ? 7.191 7.468 8.257 1.00 89.62 106 LEU A N 1
ATOM 813 C CA . LEU A 1 106 ? 5.853 7.392 7.669 1.00 89.62 106 LEU A CA 1
ATOM 814 C C . LEU A 1 106 ? 5.649 8.431 6.565 1.00 89.62 106 LEU A C 1
ATOM 816 O O . LEU A 1 106 ? 5.107 8.097 5.515 1.00 89.62 106 LEU A O 1
ATOM 820 N N . GLY A 1 107 ? 6.108 9.665 6.778 1.00 87.12 107 GLY A N 1
ATOM 821 C CA . GLY A 1 107 ? 6.040 10.728 5.779 1.00 87.12 107 GLY A CA 1
ATOM 822 C C . GLY A 1 107 ? 6.756 10.344 4.487 1.00 87.12 107 GLY A C 1
ATOM 823 O O . GLY A 1 107 ? 6.180 10.477 3.411 1.00 87.12 107 GLY A O 1
ATOM 824 N N . CYS A 1 108 ? 7.965 9.787 4.586 1.00 86.31 108 CYS A N 1
ATOM 825 C CA . CYS A 1 108 ? 8.712 9.305 3.425 1.00 86.31 108 CYS A CA 1
ATOM 826 C C . CYS A 1 108 ? 7.988 8.165 2.692 1.00 86.31 108 CYS A C 1
ATOM 828 O O . CYS A 1 108 ? 7.914 8.187 1.465 1.00 86.31 108 CYS A O 1
ATOM 830 N N . VAL A 1 109 ? 7.437 7.188 3.422 1.00 87.19 109 VAL A N 1
ATOM 831 C CA . VAL A 1 109 ? 6.720 6.045 2.824 1.00 87.19 109 VAL A CA 1
ATOM 832 C C . VAL A 1 109 ? 5.454 6.505 2.099 1.00 87.19 109 VAL A C 1
ATOM 834 O O . VAL A 1 109 ? 5.246 6.143 0.943 1.00 87.19 109 VAL A O 1
ATOM 837 N N . LEU A 1 110 ? 4.637 7.344 2.740 1.00 88.38 110 LEU A N 1
ATOM 838 C CA . LEU A 1 110 ? 3.397 7.862 2.154 1.00 88.38 110 LEU A CA 1
ATOM 839 C C . LEU A 1 110 ? 3.663 8.785 0.962 1.00 88.38 110 LEU A C 1
ATOM 841 O O . LEU A 1 110 ? 2.928 8.753 -0.024 1.00 88.38 110 LEU A O 1
ATOM 845 N N . MET A 1 111 ? 4.720 9.598 1.031 1.00 89.38 111 MET A N 1
ATOM 846 C CA . MET A 1 111 ? 5.124 10.464 -0.074 1.00 89.38 111 MET A CA 1
ATOM 847 C C . MET A 1 111 ? 5.621 9.649 -1.270 1.00 89.38 111 MET A C 1
ATOM 849 O O . MET A 1 111 ? 5.259 9.964 -2.401 1.00 89.38 111 MET A O 1
ATOM 853 N N . ALA A 1 112 ? 6.393 8.584 -1.037 1.00 88.00 112 ALA A N 1
ATOM 854 C CA . ALA A 1 112 ? 6.847 7.690 -2.099 1.00 88.00 112 ALA A CA 1
ATOM 855 C C . ALA A 1 112 ? 5.673 6.994 -2.812 1.00 88.00 112 ALA A C 1
ATOM 857 O O . ALA A 1 112 ? 5.631 6.988 -4.042 1.00 88.00 112 ALA A O 1
ATOM 858 N N . ASP A 1 113 ? 4.699 6.473 -2.059 1.00 89.25 113 ASP A N 1
ATOM 859 C CA . ASP A 1 113 ? 3.485 5.855 -2.615 1.00 89.25 113 ASP A CA 1
ATOM 860 C C . ASP A 1 113 ? 2.648 6.876 -3.405 1.00 89.25 113 ASP A C 1
ATOM 862 O O . ASP A 1 113 ? 2.323 6.655 -4.570 1.00 89.25 113 ASP A O 1
ATOM 866 N N . SER A 1 114 ? 2.424 8.066 -2.840 1.00 89.69 114 SER A N 1
ATOM 867 C CA . SER A 1 114 ? 1.665 9.137 -3.503 1.00 89.69 114 SER A CA 1
ATOM 868 C C . SER A 1 114 ? 2.316 9.601 -4.810 1.00 89.69 114 SER A C 1
ATOM 870 O O . SER A 1 114 ? 1.631 9.777 -5.817 1.00 89.69 114 SER A O 1
ATOM 872 N N . ILE A 1 115 ? 3.642 9.789 -4.822 1.00 90.62 115 ILE A N 1
ATOM 873 C CA . ILE A 1 115 ? 4.383 10.160 -6.037 1.00 90.62 115 ILE A CA 1
ATOM 874 C C . ILE A 1 115 ? 4.295 9.041 -7.075 1.00 90.62 115 ILE A C 1
ATOM 876 O O . ILE A 1 115 ? 4.116 9.334 -8.255 1.00 90.62 115 ILE A O 1
ATOM 880 N N . SER A 1 116 ? 4.376 7.774 -6.658 1.00 87.38 116 SER A N 1
ATOM 881 C CA . SER A 1 116 ? 4.213 6.631 -7.560 1.00 87.38 116 SER A CA 1
ATOM 882 C C . SER A 1 116 ? 2.823 6.609 -8.200 1.00 87.38 116 SER A C 1
ATOM 884 O O . SER A 1 116 ? 2.726 6.509 -9.423 1.00 87.38 116 SER A O 1
ATOM 886 N N . MET A 1 117 ? 1.759 6.788 -7.413 1.00 89.12 117 MET A N 1
ATOM 887 C CA . MET A 1 117 ? 0.382 6.862 -7.916 1.00 89.12 117 MET A CA 1
ATOM 888 C C . MET A 1 117 ? 0.187 8.021 -8.902 1.00 89.12 117 MET A C 1
ATOM 890 O O . MET A 1 117 ? -0.418 7.847 -9.965 1.00 89.12 117 MET A O 1
ATOM 894 N N . LEU A 1 118 ? 0.714 9.204 -8.570 1.00 90.75 118 LEU A N 1
ATOM 895 C CA . LEU A 1 118 ? 0.651 10.379 -9.440 1.00 90.75 118 LEU A CA 1
ATOM 896 C C . LEU A 1 118 ? 1.409 10.140 -10.747 1.00 90.75 118 LEU A C 1
ATOM 898 O O . LEU A 1 118 ? 0.854 10.373 -11.815 1.00 90.75 118 LEU A O 1
ATOM 902 N N . ALA A 1 119 ? 2.633 9.616 -10.680 1.00 88.50 119 ALA A N 1
ATOM 903 C CA . ALA A 1 119 ? 3.420 9.299 -11.866 1.00 88.50 119 ALA A CA 1
ATOM 904 C C . ALA A 1 119 ? 2.699 8.289 -12.775 1.00 88.50 119 ALA A C 1
ATOM 906 O O . ALA A 1 119 ? 2.609 8.523 -13.978 1.00 88.50 119 ALA A O 1
ATOM 907 N N . GLY A 1 120 ? 2.124 7.221 -12.208 1.00 87.25 120 GLY A N 1
ATOM 908 C CA . GLY A 1 120 ? 1.356 6.230 -12.969 1.00 87.25 120 GLY A CA 1
ATOM 909 C C . GLY A 1 120 ? 0.136 6.838 -13.663 1.00 87.25 120 GLY A C 1
ATOM 910 O O . GLY A 1 120 ? -0.034 6.693 -14.872 1.00 87.25 120 GLY A O 1
ATOM 911 N N . SER A 1 121 ? -0.674 7.604 -12.927 1.00 88.06 121 SER A N 1
ATOM 912 C CA . SER A 1 121 ? -1.868 8.249 -13.496 1.00 88.06 121 SER A CA 1
ATOM 913 C C . SER A 1 121 ? -1.542 9.278 -14.586 1.00 88.06 121 SER A C 1
ATOM 915 O O . SER A 1 121 ? -2.231 9.318 -15.605 1.00 88.06 121 SER A O 1
ATOM 917 N N . VAL A 1 122 ? -0.464 10.057 -14.431 1.00 90.38 122 VAL A N 1
ATOM 918 C CA . VAL A 1 122 ? 0.011 11.010 -15.452 1.00 90.38 122 VAL A CA 1
ATOM 919 C C . VAL A 1 122 ? 0.515 10.289 -16.703 1.00 90.38 122 VAL A C 1
ATOM 921 O O . VAL A 1 122 ? 0.295 10.765 -17.814 1.00 90.38 122 VAL A O 1
ATOM 924 N N . MET A 1 123 ? 1.150 9.126 -16.545 1.00 87.00 123 MET A N 1
ATOM 925 C CA . MET A 1 123 ? 1.578 8.283 -17.668 1.00 87.00 123 MET A CA 1
ATOM 926 C C . MET A 1 123 ? 0.425 7.490 -18.312 1.00 87.00 123 MET A C 1
ATOM 928 O O . MET A 1 123 ? 0.656 6.763 -19.275 1.00 87.00 123 MET A O 1
ATOM 932 N N . GLY A 1 124 ? -0.811 7.633 -17.819 1.00 85.75 124 GLY A N 1
ATOM 933 C CA . GLY A 1 124 ? -1.991 6.947 -18.349 1.00 85.75 124 GLY A CA 1
ATOM 934 C C . GLY A 1 124 ? -2.154 5.502 -17.867 1.00 85.75 124 GLY A C 1
ATOM 935 O O . GLY A 1 124 ? -2.967 4.766 -18.424 1.00 85.75 124 GLY A O 1
ATOM 936 N N . THR A 1 125 ? -1.406 5.077 -16.845 1.00 86.38 125 THR A N 1
ATOM 937 C CA . THR A 1 125 ? -1.564 3.759 -16.215 1.00 86.38 125 THR A CA 1
ATOM 938 C C . THR A 1 125 ? -2.509 3.831 -15.015 1.00 86.38 125 THR A C 1
ATOM 940 O O . THR A 1 125 ? -2.836 4.901 -14.501 1.00 86.38 125 THR A O 1
ATOM 943 N N . THR A 1 126 ? -2.940 2.673 -14.514 1.00 83.50 126 THR A N 1
ATOM 944 C CA . THR A 1 126 ? -3.657 2.593 -13.235 1.00 83.50 126 THR A CA 1
ATOM 945 C C . THR A 1 126 ? -2.768 3.051 -12.078 1.00 83.50 126 THR A C 1
ATOM 947 O O . THR A 1 126 ? -1.541 2.955 -12.161 1.00 83.50 126 THR A O 1
ATOM 950 N N . ALA A 1 127 ? -3.379 3.515 -10.984 1.00 82.94 127 ALA A N 1
ATOM 951 C CA . ALA A 1 127 ? -2.651 3.903 -9.780 1.00 82.94 127 ALA A CA 1
ATOM 952 C C . ALA A 1 127 ? -1.823 2.721 -9.245 1.00 82.94 127 ALA A C 1
ATOM 954 O O . ALA A 1 127 ? -2.366 1.671 -8.900 1.00 82.94 127 ALA A O 1
ATOM 955 N N . THR A 1 128 ? -0.503 2.886 -9.213 1.00 81.50 128 THR A N 1
ATOM 956 C CA . THR A 1 128 ? 0.437 1.888 -8.701 1.00 81.50 128 THR A CA 1
ATOM 957 C C . THR A 1 128 ? 0.604 2.049 -7.197 1.00 81.50 128 THR A C 1
ATOM 959 O O . THR A 1 128 ? 0.664 3.170 -6.706 1.00 81.50 128 THR A O 1
ATOM 962 N N . SER A 1 129 ? 0.714 0.940 -6.471 1.00 81.62 129 SER A N 1
ATOM 963 C CA . SER A 1 129 ? 1.026 0.930 -5.038 1.00 81.62 12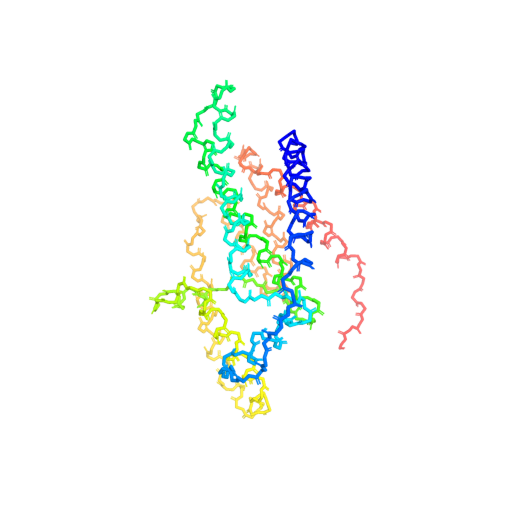9 SER A CA 1
ATOM 964 C C . SER A 1 129 ? 1.908 -0.278 -4.706 1.00 81.62 129 SER A C 1
ATOM 966 O O . SER A 1 129 ? 2.222 -1.083 -5.587 1.00 81.62 129 SER A O 1
ATOM 968 N N . ALA A 1 130 ? 2.353 -0.407 -3.458 1.00 79.19 130 ALA A N 1
ATOM 969 C CA . ALA A 1 130 ? 3.157 -1.541 -3.018 1.00 79.19 130 ALA A CA 1
ATOM 970 C C . ALA A 1 130 ? 2.347 -2.852 -3.082 1.00 79.19 130 ALA A C 1
ATOM 972 O O . ALA A 1 130 ? 1.341 -3.017 -2.396 1.00 79.19 130 ALA A O 1
ATOM 973 N N . TYR A 1 131 ? 2.815 -3.793 -3.904 1.00 73.75 131 TYR A N 1
ATOM 974 C CA . TYR A 1 131 ? 2.132 -5.053 -4.208 1.00 73.75 131 TYR A CA 1
ATOM 975 C C . TYR A 1 131 ? 2.715 -6.258 -3.445 1.00 73.75 131 TYR A C 1
ATOM 977 O O . TYR A 1 131 ? 3.879 -6.248 -3.027 1.00 73.75 131 TYR A O 1
ATOM 985 N N . VAL A 1 132 ? 1.906 -7.315 -3.269 1.00 72.31 132 VAL A N 1
ATOM 986 C CA . VAL A 1 132 ? 2.252 -8.517 -2.481 1.00 72.31 132 VAL A CA 1
ATOM 987 C C . VAL A 1 132 ? 3.460 -9.261 -3.055 1.00 72.31 132 VAL A C 1
ATOM 989 O O . VAL A 1 132 ? 4.240 -9.850 -2.316 1.00 72.31 132 VAL A O 1
ATOM 992 N N . GLU A 1 133 ? 3.702 -9.162 -4.352 1.00 78.19 133 GLU A N 1
ATOM 993 C CA . GLU A 1 133 ? 4.842 -9.736 -5.061 1.00 78.19 133 GLU A CA 1
ATOM 994 C C . GLU A 1 133 ? 6.179 -9.171 -4.556 1.00 78.19 133 GLU A C 1
ATOM 996 O O . GLU A 1 133 ? 7.179 -9.890 -4.494 1.00 78.19 133 GLU A O 1
ATOM 1001 N N . SER A 1 134 ? 6.194 -7.916 -4.093 1.00 80.56 134 SER A N 1
ATOM 1002 C CA . SER A 1 134 ? 7.374 -7.310 -3.462 1.00 80.56 134 SER A CA 1
ATOM 1003 C C . SER A 1 134 ? 7.778 -8.055 -2.181 1.00 80.56 134 SER A C 1
ATOM 1005 O O . SER A 1 134 ? 8.965 -8.196 -1.881 1.00 80.56 134 SER A O 1
ATOM 1007 N N . SER A 1 135 ? 6.809 -8.638 -1.461 1.00 77.00 135 SER A N 1
ATOM 1008 C CA . SER A 1 135 ? 7.087 -9.443 -0.263 1.00 77.00 135 SER A CA 1
ATOM 1009 C C . SER A 1 135 ? 7.872 -10.720 -0.582 1.00 77.00 135 SER A C 1
ATOM 1011 O O . SER A 1 135 ? 8.760 -11.096 0.184 1.00 77.00 135 SER A O 1
ATOM 1013 N N . ALA A 1 136 ? 7.635 -11.338 -1.745 1.00 79.19 136 ALA A N 1
ATOM 1014 C CA . ALA A 1 136 ? 8.409 -12.490 -2.204 1.00 79.19 136 ALA A CA 1
ATOM 1015 C C . ALA A 1 136 ? 9.858 -12.092 -2.534 1.00 79.19 136 ALA A C 1
ATOM 1017 O O . ALA A 1 136 ? 10.795 -12.804 -2.169 1.00 79.19 136 ALA A O 1
ATOM 1018 N N . GLY A 1 137 ? 10.057 -10.914 -3.137 1.00 78.69 137 GLY A N 1
ATOM 1019 C CA . GLY A 1 137 ? 11.386 -10.334 -3.363 1.00 78.69 137 GLY A CA 1
ATOM 1020 C C . GLY A 1 137 ? 12.154 -10.083 -2.059 1.00 78.69 137 GLY A C 1
ATOM 1021 O O . GLY A 1 137 ? 13.348 -10.371 -1.969 1.00 78.69 137 GLY A O 1
ATOM 1022 N N . ILE A 1 138 ? 11.459 -9.624 -1.015 1.00 84.19 138 ILE A N 1
ATOM 1023 C CA . ILE A 1 138 ? 12.036 -9.442 0.326 1.00 84.19 138 ILE A CA 1
ATOM 1024 C C . ILE A 1 138 ? 12.392 -10.787 0.971 1.00 84.19 138 ILE A C 1
ATOM 1026 O O . ILE A 1 138 ? 13.446 -10.895 1.610 1.00 84.19 138 ILE A O 1
ATOM 1030 N N . ALA A 1 139 ? 11.561 -11.818 0.782 1.00 81.88 139 ALA A N 1
ATOM 1031 C CA . ALA A 1 139 ? 11.775 -13.154 1.341 1.00 81.88 139 ALA A CA 1
ATOM 1032 C C . ALA A 1 139 ? 13.078 -13.805 0.844 1.00 81.88 139 ALA A C 1
ATOM 1034 O O . ALA A 1 139 ? 13.760 -14.470 1.621 1.00 81.88 139 ALA A O 1
ATOM 1035 N N . ILE A 1 140 ? 13.468 -13.552 -0.409 1.00 83.88 140 ILE A N 1
ATOM 1036 C CA . ILE A 1 140 ? 14.729 -14.044 -0.993 1.00 83.88 140 ILE A CA 1
ATOM 1037 C C . ILE A 1 140 ? 15.935 -13.117 -0.750 1.00 83.88 140 ILE A C 1
ATOM 1039 O O . ILE A 1 140 ? 17.025 -13.385 -1.248 1.00 83.88 140 ILE A O 1
ATOM 1043 N N . GLY A 1 141 ? 15.768 -12.034 0.021 1.00 82.62 141 GLY A N 1
ATOM 1044 C CA . GLY A 1 141 ? 16.858 -11.140 0.440 1.00 82.62 141 GLY A CA 1
ATOM 1045 C C . GLY A 1 141 ? 16.875 -9.752 -0.209 1.00 82.62 141 GLY A C 1
ATOM 1046 O O . GLY A 1 141 ? 17.755 -8.949 0.109 1.00 82.62 141 GLY A O 1
ATOM 1047 N N . GLY A 1 142 ? 15.909 -9.416 -1.067 1.00 82.44 142 GLY A N 1
ATOM 1048 C CA . GLY A 1 142 ? 15.794 -8.089 -1.670 1.00 82.44 142 GLY A CA 1
ATOM 1049 C C . GLY A 1 142 ? 15.281 -7.044 -0.682 1.00 82.44 142 GLY A C 1
ATOM 1050 O O . GLY A 1 142 ? 14.085 -6.948 -0.442 1.00 82.44 142 GLY A O 1
ATOM 1051 N N . ARG A 1 143 ? 16.181 -6.264 -0.077 1.00 80.19 143 ARG A N 1
ATOM 1052 C CA . ARG A 1 143 ? 15.841 -5.323 1.014 1.00 80.19 143 ARG A CA 1
ATOM 1053 C C . ARG A 1 143 ? 16.299 -3.886 0.770 1.00 80.19 143 ARG A C 1
ATOM 1055 O O . ARG A 1 143 ? 16.306 -3.081 1.695 1.00 80.19 143 ARG A O 1
ATOM 1062 N N . THR A 1 144 ? 16.741 -3.567 -0.443 1.00 83.88 144 THR A N 1
ATOM 1063 C CA . THR A 1 144 ? 17.353 -2.271 -0.763 1.00 83.88 144 THR A CA 1
ATOM 1064 C C . THR A 1 144 ? 16.630 -1.596 -1.921 1.00 83.88 144 THR A C 1
ATOM 1066 O O . THR A 1 144 ? 16.017 -2.258 -2.749 1.00 83.88 144 THR A O 1
ATOM 1069 N N . GLY A 1 145 ? 16.752 -0.271 -2.043 1.00 79.19 145 GLY A N 1
ATOM 1070 C CA . GLY A 1 145 ? 16.212 0.451 -3.203 1.00 79.19 145 GLY A CA 1
ATOM 1071 C C . GLY A 1 145 ? 16.801 -0.020 -4.541 1.00 79.19 145 GLY A C 1
ATOM 1072 O O . GLY A 1 145 ? 16.158 0.114 -5.578 1.00 79.19 145 GLY A O 1
ATOM 1073 N N . LEU A 1 146 ? 17.985 -0.646 -4.522 1.00 80.19 146 LEU A N 1
ATOM 1074 C CA . LEU A 1 146 ? 18.600 -1.212 -5.719 1.00 80.19 146 LEU A CA 1
ATOM 1075 C C . LEU A 1 146 ? 17.742 -2.327 -6.329 1.00 80.19 146 LEU A C 1
ATOM 1077 O O . LEU A 1 146 ? 17.678 -2.406 -7.548 1.00 80.19 146 LEU A O 1
ATOM 1081 N N . THR A 1 147 ? 17.039 -3.137 -5.526 1.00 82.81 147 THR A N 1
ATOM 1082 C CA . THR A 1 147 ? 16.158 -4.186 -6.072 1.00 82.81 147 THR A CA 1
ATOM 1083 C C . THR A 1 147 ? 14.935 -3.608 -6.774 1.00 82.81 147 THR A C 1
ATOM 1085 O O . THR A 1 147 ? 14.491 -4.154 -7.781 1.00 82.81 147 THR A O 1
ATOM 1088 N N . ALA A 1 148 ? 14.413 -2.478 -6.291 1.00 83.06 148 ALA A N 1
ATOM 1089 C CA . ALA A 1 148 ? 13.341 -1.755 -6.969 1.00 83.06 148 ALA A CA 1
ATOM 1090 C C . ALA A 1 148 ? 13.832 -1.142 -8.293 1.00 83.06 148 ALA A C 1
ATOM 1092 O O . ALA A 1 148 ? 13.167 -1.284 -9.318 1.00 83.06 148 ALA A O 1
ATOM 1093 N N . LEU A 1 149 ? 15.027 -0.534 -8.299 1.00 87.50 149 LEU A N 1
ATOM 1094 C CA . LEU A 1 149 ? 15.633 0.041 -9.506 1.00 87.50 149 LEU A CA 1
ATOM 1095 C C . LEU A 1 149 ? 15.943 -1.019 -10.568 1.00 87.50 149 LEU A C 1
ATOM 1097 O O . LEU A 1 149 ? 15.647 -0.807 -11.743 1.00 87.50 149 LEU A O 1
ATOM 1101 N N . THR A 1 150 ? 16.506 -2.165 -10.177 1.00 88.56 150 THR A N 1
ATOM 1102 C CA . THR A 1 150 ? 16.790 -3.257 -11.119 1.00 88.56 150 THR A CA 1
ATOM 1103 C C . THR A 1 150 ? 15.507 -3.860 -11.676 1.00 88.56 150 THR A C 1
ATOM 1105 O O . THR A 1 150 ? 15.427 -4.084 -12.880 1.00 88.56 150 THR A O 1
ATOM 1108 N N . THR A 1 151 ? 14.479 -4.057 -10.843 1.00 87.62 151 THR A N 1
ATOM 1109 C CA . THR A 1 151 ? 13.163 -4.537 -11.297 1.00 87.62 151 THR A CA 1
ATOM 1110 C C . THR A 1 151 ? 12.541 -3.566 -12.300 1.00 87.62 151 THR A C 1
ATOM 1112 O O . THR A 1 151 ? 12.105 -3.989 -13.367 1.00 87.62 151 THR A O 1
ATOM 1115 N N . GLY A 1 152 ? 12.571 -2.259 -12.018 1.00 87.88 152 GLY A N 1
ATOM 1116 C CA . GLY A 1 152 ? 12.098 -1.231 -12.949 1.00 87.88 152 GLY A CA 1
ATOM 1117 C C . GLY A 1 152 ? 12.865 -1.228 -14.275 1.00 87.88 152 GLY A C 1
ATOM 1118 O O . GLY A 1 152 ? 12.254 -1.201 -15.341 1.00 87.88 152 GLY A O 1
ATOM 1119 N N . ALA A 1 153 ? 14.196 -1.337 -14.233 1.00 91.00 153 ALA A N 1
ATOM 1120 C CA . ALA A 1 153 ? 15.024 -1.423 -15.437 1.00 91.00 153 ALA A CA 1
ATOM 1121 C C . ALA A 1 153 ? 14.715 -2.678 -16.273 1.00 91.00 153 ALA A C 1
ATOM 1123 O O . ALA A 1 153 ? 14.642 -2.599 -17.499 1.00 91.00 153 ALA A O 1
ATOM 1124 N N . LEU A 1 154 ? 14.481 -3.823 -15.623 1.00 90.31 154 LEU A N 1
ATOM 1125 C CA . LEU A 1 154 ? 14.063 -5.057 -16.293 1.00 90.31 154 LEU A CA 1
ATOM 1126 C C . LEU A 1 154 ? 12.664 -4.934 -16.908 1.00 90.31 154 LEU A C 1
ATOM 1128 O O . LEU A 1 154 ? 12.453 -5.439 -18.006 1.00 90.31 154 LEU A O 1
ATOM 1132 N N . PHE A 1 155 ? 11.730 -4.225 -16.267 1.00 88.38 155 PHE A N 1
ATOM 1133 C CA . PHE A 1 155 ? 10.420 -3.925 -16.858 1.00 88.38 155 PHE A CA 1
ATOM 1134 C C . PHE A 1 155 ? 10.538 -3.046 -18.105 1.00 88.38 155 PHE A C 1
ATOM 1136 O O . PHE A 1 155 ? 9.905 -3.341 -19.116 1.00 88.38 155 PHE A O 1
ATOM 1143 N N . VAL A 1 156 ? 11.392 -2.019 -18.079 1.00 89.75 156 VAL A N 1
ATOM 1144 C CA . VAL A 1 156 ? 11.677 -1.196 -19.268 1.00 89.75 156 VAL A CA 1
ATOM 1145 C C . VAL A 1 156 ? 12.293 -2.046 -20.379 1.00 89.75 156 VAL A C 1
ATOM 1147 O O . VAL A 1 156 ? 11.874 -1.947 -21.530 1.00 89.75 156 VAL A O 1
ATOM 1150 N N . LEU A 1 157 ? 13.238 -2.930 -20.047 1.00 90.69 157 LEU A N 1
ATOM 1151 C CA . LEU A 1 157 ? 13.812 -3.870 -21.012 1.00 90.69 157 LEU A CA 1
ATOM 1152 C C . LEU A 1 157 ? 12.746 -4.826 -21.575 1.00 90.69 157 LEU A C 1
ATOM 1154 O O . LEU A 1 157 ? 12.739 -5.107 -22.771 1.00 90.69 157 LEU A O 1
ATOM 1158 N N . SER A 1 158 ? 11.810 -5.280 -20.740 1.00 87.25 158 SER A N 1
ATOM 1159 C CA . SER A 1 158 ? 10.704 -6.150 -21.145 1.00 87.25 158 SER A CA 1
ATOM 1160 C C . SER A 1 158 ? 9.781 -5.499 -22.178 1.00 87.25 158 SER A C 1
ATOM 1162 O O . SER A 1 158 ? 9.193 -6.220 -22.983 1.00 87.25 158 SER A O 1
ATOM 1164 N N . LEU A 1 159 ? 9.662 -4.166 -22.211 1.00 86.88 159 LEU A N 1
ATOM 1165 C CA . LEU A 1 159 ? 8.843 -3.469 -23.212 1.00 86.88 159 LEU A CA 1
ATOM 1166 C C . LEU A 1 159 ? 9.360 -3.680 -24.642 1.00 86.88 159 LEU A C 1
ATOM 1168 O O . LEU A 1 159 ? 8.552 -3.748 -25.568 1.00 86.88 159 LEU A O 1
ATOM 1172 N N . PHE A 1 160 ? 10.670 -3.868 -24.838 1.00 88.00 160 PHE A N 1
ATOM 1173 C CA . PHE A 1 160 ? 11.234 -4.208 -26.153 1.00 88.00 160 PHE A CA 1
ATOM 1174 C C . PHE A 1 160 ? 10.760 -5.578 -26.654 1.00 88.00 160 PHE A C 1
ATOM 1176 O O . PHE A 1 160 ? 10.628 -5.786 -27.857 1.00 88.00 160 PHE A O 1
ATOM 1183 N N . PHE A 1 161 ? 10.457 -6.494 -25.733 1.00 84.94 161 PHE A N 1
ATOM 1184 C CA . PHE A 1 161 ? 9.916 -7.818 -26.033 1.00 84.94 161 PHE A CA 1
ATOM 1185 C C . PHE A 1 161 ? 8.381 -7.845 -26.063 1.00 84.94 161 PHE A C 1
ATOM 1187 O O . PHE A 1 161 ? 7.802 -8.903 -26.304 1.00 84.94 161 PHE A O 1
ATOM 1194 N N . SER A 1 162 ? 7.705 -6.702 -25.882 1.00 84.00 162 SER A N 1
ATOM 1195 C CA . SER A 1 162 ? 6.238 -6.623 -25.934 1.00 84.00 162 SER A CA 1
ATOM 1196 C C . SER A 1 162 ? 5.603 -7.210 -27.206 1.00 84.00 162 SER A C 1
ATOM 1198 O O . SER A 1 162 ? 4.573 -7.871 -27.066 1.00 84.00 162 SER A O 1
ATOM 1200 N N . PRO A 1 163 ? 6.195 -7.110 -28.419 1.00 81.12 163 PRO A N 1
ATOM 1201 C CA . PRO A 1 163 ? 5.595 -7.716 -29.609 1.00 81.12 163 PRO A CA 1
ATOM 1202 C C . PRO A 1 163 ? 5.565 -9.250 -29.544 1.00 81.12 163 PRO A C 1
ATOM 1204 O O . PRO A 1 163 ? 4.635 -9.869 -30.055 1.00 81.12 163 PRO A O 1
ATOM 1207 N N . LEU A 1 164 ? 6.545 -9.870 -28.874 1.00 78.12 164 LEU A N 1
ATOM 1208 C CA . LEU A 1 164 ? 6.638 -11.325 -28.718 1.00 78.12 164 LEU A CA 1
ATOM 1209 C C . LEU A 1 164 ? 5.574 -11.874 -27.757 1.00 78.12 164 LEU A C 1
ATOM 1211 O O . LEU A 1 164 ? 5.153 -13.022 -27.895 1.00 78.12 164 LEU A O 1
ATOM 1215 N N . LEU A 1 165 ? 5.112 -11.052 -26.810 1.00 71.38 165 LEU A N 1
ATOM 1216 C CA . LEU A 1 165 ? 4.095 -11.449 -25.838 1.00 71.38 165 LEU A CA 1
ATOM 1217 C C . LEU A 1 165 ? 2.767 -11.795 -26.527 1.00 71.38 165 LEU A C 1
ATOM 1219 O O . LEU A 1 165 ? 2.149 -12.790 -26.171 1.00 71.38 165 LEU A O 1
ATOM 1223 N N . THR A 1 166 ? 2.390 -11.082 -27.591 1.00 73.75 166 THR A N 1
ATOM 1224 C CA . THR A 1 166 ? 1.111 -11.291 -28.303 1.00 73.75 166 THR A CA 1
ATOM 1225 C C . THR A 1 166 ? 0.914 -12.698 -28.887 1.00 73.75 166 THR A C 1
ATOM 1227 O O . THR A 1 166 ? -0.218 -13.099 -29.135 1.00 73.75 166 THR A O 1
ATOM 1230 N N . VAL A 1 167 ? 1.991 -13.468 -29.086 1.00 74.69 167 VAL A N 1
ATOM 1231 C CA . VAL A 1 167 ? 1.949 -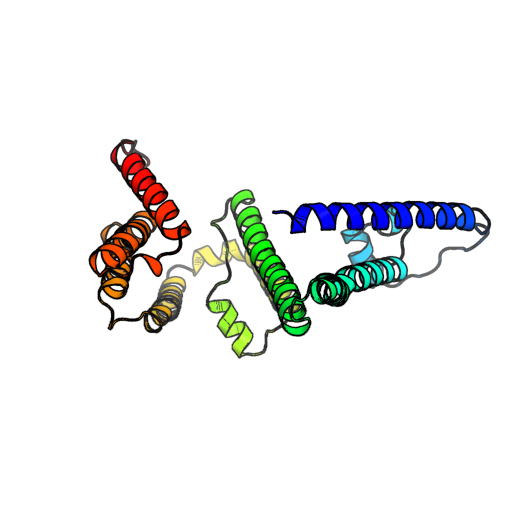14.819 -29.680 1.00 74.69 167 VAL A CA 1
ATOM 1232 C C . VAL A 1 167 ? 1.828 -15.924 -28.617 1.00 74.69 167 VAL A C 1
ATOM 1234 O O . VAL A 1 167 ? 1.457 -17.049 -28.941 1.00 74.69 167 VAL A O 1
ATOM 1237 N N . VAL A 1 168 ? 2.144 -15.631 -27.349 1.00 68.31 168 VAL A N 1
ATOM 1238 C CA . VAL A 1 168 ? 2.343 -16.647 -26.289 1.00 68.31 168 VAL A CA 1
ATOM 1239 C C . VAL A 1 168 ? 1.485 -16.383 -25.038 1.00 68.31 168 VAL A C 1
ATOM 1241 O O . VAL A 1 168 ? 1.405 -17.227 -24.146 1.00 68.31 168 VAL A O 1
ATOM 1244 N N . THR A 1 169 ? 0.835 -15.221 -24.922 1.00 70.19 169 THR A N 1
ATOM 1245 C CA . THR A 1 169 ? 0.278 -14.758 -23.640 1.00 70.19 169 THR A CA 1
ATOM 1246 C C . THR A 1 169 ? -0.980 -15.461 -23.162 1.00 70.19 169 THR A C 1
ATOM 1248 O O . THR A 1 169 ? -1.125 -15.635 -21.952 1.00 70.19 169 THR A O 1
ATOM 1251 N N . ASP A 1 170 ? -1.894 -15.872 -24.036 1.00 73.25 170 ASP A N 1
ATOM 1252 C CA . ASP A 1 170 ? -3.233 -16.269 -23.57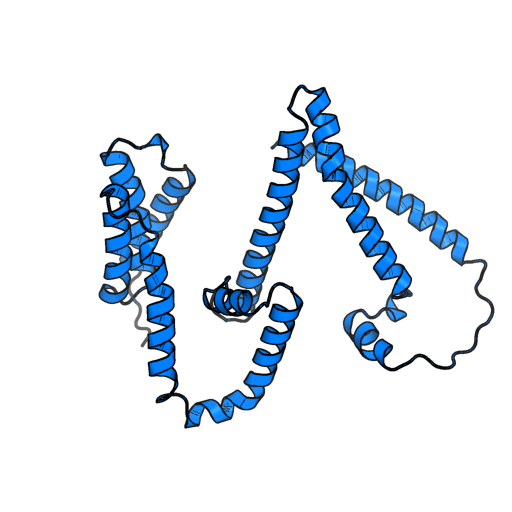4 1.00 73.25 170 ASP A CA 1
ATOM 1253 C C . ASP A 1 170 ? -3.193 -17.546 -22.723 1.00 73.25 170 ASP A C 1
ATOM 1255 O O . ASP A 1 170 ? -3.845 -17.642 -21.684 1.00 73.25 170 ASP A O 1
ATOM 1259 N N . GLN A 1 171 ? -2.348 -18.508 -23.097 1.00 80.62 171 GLN A N 1
ATOM 1260 C CA . GLN A 1 171 ? -2.206 -19.777 -22.381 1.00 80.62 171 GLN A CA 1
ATOM 1261 C C . GLN A 1 171 ? -1.337 -19.656 -21.118 1.00 80.62 171 GLN A C 1
ATOM 1263 O O . GLN A 1 171 ? -1.473 -20.467 -20.203 1.00 80.62 171 GLN A O 1
ATOM 1268 N N . VAL A 1 172 ? -0.456 -18.652 -21.043 1.00 82.88 172 VAL A N 1
ATOM 1269 C CA . VAL A 1 172 ? 0.503 -18.481 -19.932 1.00 82.88 172 VAL A CA 1
ATOM 1270 C C . VAL A 1 172 ? -0.027 -17.536 -18.849 1.00 82.88 172 VAL A C 1
ATOM 1272 O O . VAL A 1 172 ? 0.267 -17.716 -17.667 1.00 82.88 172 VAL A O 1
ATOM 1275 N N . THR A 1 173 ? -0.843 -16.548 -19.215 1.00 83.81 173 THR A N 1
ATOM 1276 C CA . THR A 1 173 ? -1.373 -15.550 -18.271 1.00 83.81 173 THR A CA 1
ATOM 1277 C C . THR A 1 173 ? -2.416 -16.129 -17.319 1.00 83.81 173 THR A C 1
ATOM 1279 O O . THR A 1 173 ? -2.408 -15.787 -16.139 1.00 83.81 173 THR A O 1
ATOM 1282 N N . ALA A 1 174 ? -3.267 -17.052 -17.776 1.00 86.94 174 ALA A N 1
ATOM 1283 C CA . ALA A 1 174 ? -4.303 -17.667 -16.944 1.00 86.94 174 ALA A CA 1
ATOM 1284 C C . ALA A 1 174 ? -3.760 -18.358 -15.670 1.00 86.94 174 ALA A C 1
ATOM 1286 O O . ALA A 1 174 ? -4.193 -17.991 -14.574 1.00 86.94 174 ALA A O 1
ATOM 1287 N N . PRO A 1 175 ? -2.797 -19.304 -15.737 1.00 88.06 175 PRO A N 1
ATOM 1288 C CA . PRO A 1 175 ? -2.242 -19.920 -14.529 1.00 88.06 175 PRO A CA 1
ATOM 1289 C C . PRO A 1 175 ? -1.501 -18.914 -13.637 1.00 88.06 175 PRO A C 1
ATOM 1291 O O . PRO A 1 175 ? -1.569 -19.025 -12.413 1.00 88.06 175 PRO A O 1
ATOM 1294 N N . ALA A 1 176 ? -0.849 -17.901 -14.220 1.00 86.50 176 ALA A N 1
ATOM 1295 C CA . ALA A 1 176 ? -0.202 -16.840 -13.452 1.00 86.50 176 ALA A CA 1
ATOM 1296 C C . ALA A 1 176 ? -1.223 -16.015 -12.646 1.00 86.50 176 ALA A C 1
ATOM 1298 O O . ALA A 1 176 ? -1.034 -15.810 -11.447 1.00 86.50 176 ALA A O 1
ATOM 1299 N N . LEU A 1 177 ? -2.339 -15.612 -13.265 1.00 88.38 177 LEU A N 1
ATOM 1300 C CA . LEU A 1 177 ? -3.418 -14.873 -12.599 1.00 88.38 177 LEU A CA 1
ATOM 1301 C C . LEU A 1 177 ? -4.091 -15.686 -11.488 1.00 88.38 177 LEU A C 1
ATOM 1303 O O . LEU A 1 177 ? -4.467 -15.117 -10.465 1.00 88.38 177 LEU A O 1
ATOM 1307 N N . ILE A 1 178 ? -4.198 -17.010 -11.638 1.00 89.94 178 ILE A N 1
ATOM 1308 C CA . ILE A 1 178 ? -4.706 -17.889 -10.574 1.00 89.94 178 ILE A CA 1
ATOM 1309 C C . ILE A 1 178 ? -3.777 -17.849 -9.355 1.00 89.94 178 ILE A C 1
ATOM 1311 O O . ILE A 1 178 ? -4.251 -17.670 -8.234 1.00 89.94 178 ILE A O 1
ATOM 1315 N N . ILE A 1 179 ? -2.460 -17.977 -9.556 1.00 88.31 179 ILE A N 1
ATOM 1316 C CA . ILE A 1 179 ? -1.481 -17.930 -8.458 1.00 88.31 179 ILE A CA 1
ATOM 1317 C C . ILE A 1 179 ? -1.531 -16.570 -7.755 1.00 88.31 179 ILE A C 1
ATOM 1319 O O . ILE A 1 179 ? -1.620 -16.524 -6.528 1.00 88.31 179 ILE A O 1
ATOM 1323 N N . VAL A 1 180 ? -1.535 -15.471 -8.515 1.00 85.69 180 VAL A N 1
ATOM 1324 C CA . VAL A 1 180 ? -1.653 -14.111 -7.961 1.00 85.69 180 VAL A CA 1
ATOM 1325 C C . VAL A 1 180 ? -2.952 -13.962 -7.165 1.00 85.69 180 VAL A C 1
ATOM 1327 O O . VAL A 1 180 ? -2.925 -13.492 -6.029 1.00 85.69 180 VAL A O 1
ATOM 1330 N N . GLY A 1 181 ? -4.078 -14.443 -7.699 1.00 88.88 181 GLY A N 1
ATOM 1331 C CA . GLY A 1 181 ? -5.366 -14.432 -7.006 1.00 88.88 181 GLY A CA 1
ATOM 1332 C C . GLY A 1 181 ? -5.332 -15.172 -5.666 1.00 88.88 181 GLY A C 1
ATOM 1333 O O . GLY A 1 181 ? -5.821 -14.651 -4.664 1.00 88.88 181 GLY A O 1
ATOM 1334 N N . VAL A 1 182 ? -4.695 -16.347 -5.609 1.00 89.62 182 VAL A N 1
ATOM 1335 C CA . VAL A 1 182 ? -4.511 -17.110 -4.360 1.00 89.62 182 VAL A CA 1
ATOM 1336 C C . VAL A 1 182 ? -3.636 -16.347 -3.362 1.00 89.62 182 VAL A C 1
ATOM 1338 O O . VAL A 1 182 ? -3.962 -16.293 -2.173 1.00 89.62 182 VAL A O 1
ATOM 1341 N N . LEU A 1 183 ? -2.552 -15.718 -3.826 1.00 87.44 183 LEU A N 1
ATOM 1342 C CA . LEU A 1 183 ? -1.679 -14.912 -2.970 1.00 87.44 183 LEU A CA 1
ATOM 1343 C C . LEU A 1 183 ? -2.414 -13.698 -2.392 1.00 87.44 183 LEU A C 1
ATOM 1345 O O . LEU A 1 183 ? -2.283 -13.430 -1.199 1.00 87.44 183 LEU A O 1
ATOM 1349 N N . MET A 1 184 ? -3.242 -13.007 -3.178 1.00 88.19 184 MET A N 1
ATOM 1350 C CA . MET A 1 184 ? -4.042 -11.882 -2.678 1.00 88.19 184 MET A CA 1
ATOM 1351 C C . MET A 1 184 ? -5.165 -12.337 -1.737 1.00 88.19 184 MET A C 1
ATOM 1353 O O . MET A 1 184 ? -5.400 -11.700 -0.710 1.00 88.19 184 MET A O 1
ATOM 1357 N N . ALA A 1 185 ? -5.810 -13.476 -2.013 1.00 90.56 185 ALA A N 1
ATOM 1358 C CA . ALA A 1 185 ? -6.829 -14.053 -1.134 1.00 90.56 185 ALA A CA 1
ATOM 1359 C C . ALA A 1 185 ? -6.273 -14.448 0.246 1.00 90.56 185 ALA A C 1
ATOM 1361 O O . ALA A 1 185 ? -7.014 -14.455 1.229 1.00 90.56 185 ALA A O 1
ATOM 1362 N N . SER A 1 186 ? -4.967 -14.717 0.362 1.00 88.31 186 SER A N 1
ATOM 1363 C CA . SER A 1 186 ? -4.330 -15.003 1.654 1.00 88.31 186 SER A CA 1
ATOM 1364 C C . SER A 1 186 ? -4.474 -13.857 2.667 1.00 88.31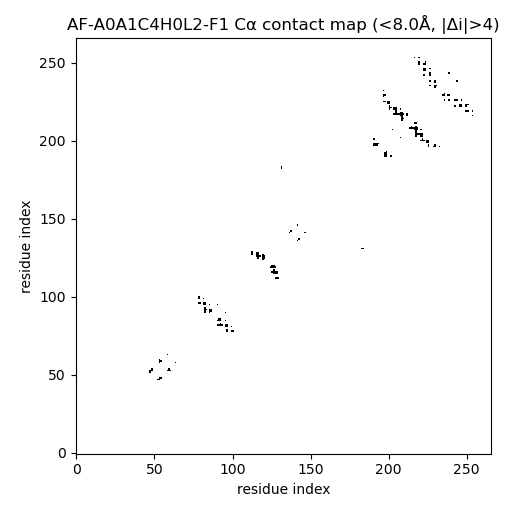 186 SER A C 1
ATOM 1366 O O . SER A 1 186 ? -4.547 -14.111 3.872 1.00 88.31 186 SER A O 1
ATOM 1368 N N . ALA A 1 187 ? -4.620 -12.610 2.198 1.00 86.94 187 ALA A N 1
ATOM 1369 C CA . ALA A 1 187 ? -4.830 -11.445 3.055 1.00 86.94 187 ALA A CA 1
ATOM 1370 C C . ALA A 1 187 ? -6.132 -11.533 3.875 1.00 86.94 187 ALA A C 1
ATOM 1372 O O . ALA A 1 187 ? -6.207 -10.979 4.973 1.00 86.94 187 ALA A O 1
ATOM 1373 N N . LEU A 1 188 ? -7.129 -12.295 3.403 1.00 90.94 188 LEU A N 1
ATOM 1374 C CA . LEU A 1 188 ? -8.405 -12.508 4.099 1.00 90.94 188 LEU A CA 1
ATOM 1375 C C . LEU A 1 188 ? -8.242 -13.205 5.457 1.00 90.94 188 LEU A C 1
ATOM 1377 O O . LEU A 1 188 ? -9.097 -13.062 6.333 1.00 90.94 188 LEU A O 1
ATOM 1381 N N . LYS A 1 189 ? -7.129 -13.922 5.668 1.00 89.94 189 LYS A N 1
ATOM 1382 C CA . LYS A 1 189 ? -6.794 -14.553 6.953 1.00 89.94 189 LYS A CA 1
ATOM 1383 C C . LYS A 1 189 ? -6.608 -13.533 8.080 1.00 89.94 189 LYS A C 1
ATOM 1385 O O . LYS A 1 189 ? -6.811 -13.869 9.242 1.00 89.94 189 LYS A O 1
ATOM 1390 N N . HIS A 1 190 ? -6.203 -12.308 7.755 1.00 88.81 190 HIS A N 1
ATOM 1391 C CA . HIS A 1 190 ? -5.928 -11.267 8.747 1.00 88.81 190 HIS A CA 1
ATOM 1392 C C . HIS A 1 190 ? -7.184 -10.510 9.204 1.00 88.81 190 HIS A C 1
ATOM 1394 O O . HIS A 1 190 ? -7.092 -9.642 10.069 1.00 88.81 190 HIS A O 1
ATOM 1400 N N . ILE A 1 191 ? -8.353 -10.831 8.643 1.00 91.69 191 ILE A N 1
ATOM 1401 C CA . ILE A 1 191 ? -9.632 -10.225 9.017 1.00 91.69 191 ILE A CA 1
ATOM 1402 C C . ILE A 1 191 ? -10.159 -10.908 10.286 1.00 91.69 191 ILE A C 1
ATOM 1404 O O . ILE A 1 191 ? -10.128 -12.132 10.401 1.00 91.69 191 ILE A O 1
ATOM 1408 N N . ASN A 1 192 ? -10.650 -10.121 11.248 1.00 92.38 192 ASN A N 1
ATOM 1409 C CA . ASN A 1 192 ? -11.302 -10.655 12.443 1.00 92.38 192 ASN A CA 1
ATOM 1410 C C . ASN A 1 192 ? -12.723 -11.124 12.090 1.00 92.38 192 ASN A C 1
ATOM 1412 O O . ASN A 1 192 ? -13.643 -10.313 11.985 1.00 92.38 192 ASN A O 1
ATOM 1416 N N . TRP A 1 193 ? -12.877 -12.431 11.890 1.00 93.19 193 TRP A N 1
ATOM 1417 C CA . TRP A 1 193 ? -14.148 -13.057 11.521 1.00 93.19 193 TRP A CA 1
ATOM 1418 C C . TRP A 1 193 ? -15.097 -13.281 12.709 1.00 93.19 193 TRP A C 1
ATOM 1420 O O . TRP A 1 193 ? -16.284 -13.508 12.491 1.00 93.19 193 TRP A O 1
ATOM 1430 N N . ASP A 1 194 ? -14.606 -13.174 13.947 1.00 92.81 194 ASP A N 1
ATOM 1431 C CA . ASP A 1 194 ? -15.407 -13.372 15.162 1.00 92.81 194 ASP A CA 1
ATOM 1432 C C . ASP A 1 194 ? -16.320 -12.171 15.459 1.00 92.81 194 ASP A C 1
ATOM 1434 O O . ASP A 1 194 ? -17.364 -12.302 16.099 1.00 92.81 194 ASP A O 1
ATOM 1438 N N . SER A 1 195 ? -15.935 -10.983 14.988 1.00 90.75 195 SER A N 1
ATOM 1439 C CA . SER A 1 195 ? -16.698 -9.745 15.165 1.00 90.75 195 SER A CA 1
ATOM 1440 C C . SER A 1 195 ? -17.597 -9.497 13.958 1.00 90.75 195 SER A C 1
ATOM 1442 O O . SER A 1 195 ? -17.120 -9.104 12.890 1.00 90.75 195 SER A O 1
ATOM 1444 N N . PHE A 1 196 ? -18.908 -9.690 14.119 1.00 91.06 196 PHE A N 1
ATOM 1445 C CA . PHE A 1 196 ? -19.880 -9.527 13.030 1.00 91.06 196 PHE A CA 1
ATOM 1446 C C . PHE A 1 196 ? -19.829 -8.131 12.384 1.00 91.06 196 PHE A C 1
ATOM 1448 O O . PHE A 1 196 ? -20.027 -7.994 11.176 1.00 91.06 196 PHE A O 1
ATOM 1455 N N . GLU A 1 197 ? -19.499 -7.100 13.165 1.00 91.25 197 GLU A N 1
ATOM 1456 C CA . GLU A 1 197 ? -19.389 -5.713 12.705 1.00 91.25 197 GLU A CA 1
ATOM 1457 C C . GLU A 1 197 ? -18.265 -5.502 11.683 1.00 91.25 197 GLU A C 1
ATOM 1459 O O . GLU A 1 197 ? -18.341 -4.581 10.873 1.00 91.25 197 GLU A O 1
ATOM 1464 N N . VAL A 1 198 ? -17.235 -6.352 11.716 1.00 91.75 198 VAL A N 1
ATOM 1465 C CA . VAL A 1 198 ? -16.081 -6.328 10.802 1.00 91.75 198 VAL A CA 1
ATOM 1466 C C . VAL A 1 198 ? -16.224 -7.399 9.719 1.00 91.75 198 VAL A C 1
ATOM 1468 O O . VAL A 1 198 ? -15.900 -7.154 8.555 1.00 91.75 198 VAL A O 1
ATOM 1471 N N . ALA A 1 199 ? -16.765 -8.564 10.080 1.00 93.94 199 ALA A N 1
ATOM 1472 C CA . ALA A 1 199 ? -16.950 -9.695 9.182 1.00 93.94 199 ALA A CA 1
ATOM 1473 C C . ALA A 1 199 ? -17.979 -9.413 8.074 1.00 93.94 199 ALA A C 1
ATOM 1475 O O . ALA A 1 199 ? -17.710 -9.718 6.912 1.00 93.94 199 ALA A O 1
ATOM 1476 N N . LEU A 1 200 ? -19.131 -8.798 8.389 1.00 94.38 200 LEU A N 1
ATOM 1477 C CA . LEU A 1 200 ? -20.169 -8.529 7.382 1.00 94.38 200 LEU A CA 1
ATOM 1478 C C . LEU A 1 200 ? -19.702 -7.538 6.295 1.00 94.38 200 LEU A C 1
ATOM 1480 O O . LEU A 1 200 ? -19.863 -7.859 5.116 1.00 94.38 200 LEU A O 1
ATOM 1484 N N . PRO A 1 201 ? -19.088 -6.379 6.616 1.00 94.06 201 PRO A N 1
ATOM 1485 C CA . PRO A 1 201 ? -18.553 -5.479 5.597 1.00 94.06 201 PRO A CA 1
ATOM 1486 C C . PRO A 1 201 ? -17.476 -6.142 4.738 1.00 94.06 201 PRO A C 1
ATOM 1488 O O . PRO A 1 201 ? -17.503 -5.993 3.520 1.00 94.06 201 PRO A O 1
ATOM 1491 N N . ALA A 1 202 ? -16.561 -6.909 5.344 1.00 94.50 202 ALA A N 1
ATOM 1492 C CA . ALA A 1 202 ? -15.532 -7.640 4.607 1.00 94.50 202 ALA A CA 1
ATOM 1493 C C . ALA A 1 202 ? -16.141 -8.662 3.635 1.00 94.50 202 ALA A C 1
ATOM 1495 O O . ALA A 1 202 ? -15.767 -8.708 2.464 1.00 94.50 202 ALA A O 1
ATOM 1496 N N . PHE A 1 203 ? -17.128 -9.433 4.091 1.00 94.44 203 PHE A N 1
ATOM 1497 C CA . PHE A 1 203 ? -17.859 -10.383 3.256 1.00 94.44 203 PHE A CA 1
ATOM 1498 C C . PHE A 1 203 ? -18.564 -9.698 2.076 1.00 94.44 203 PHE A C 1
ATOM 1500 O O . PHE A 1 203 ? -18.458 -10.162 0.938 1.00 94.44 203 PHE A O 1
ATOM 1507 N N . LEU A 1 204 ? -19.230 -8.564 2.323 1.00 94.19 204 LEU A N 1
ATOM 1508 C CA . LEU A 1 204 ? -19.888 -7.781 1.275 1.00 94.19 204 LEU A CA 1
ATOM 1509 C C . LEU A 1 204 ? -18.902 -7.236 0.241 1.00 94.19 204 LEU A C 1
ATOM 1511 O O . LEU A 1 204 ? -19.247 -7.178 -0.933 1.00 94.19 204 LEU A O 1
ATOM 1515 N N . VAL A 1 205 ? -17.683 -6.872 0.638 1.00 94.25 205 VAL A N 1
ATOM 1516 C CA . VAL A 1 205 ? -16.636 -6.464 -0.310 1.00 94.25 205 VAL A CA 1
ATOM 1517 C C . VAL A 1 205 ? -16.216 -7.650 -1.182 1.00 94.25 205 VAL A C 1
ATOM 1519 O O . VAL A 1 205 ? -16.208 -7.532 -2.407 1.00 94.25 205 VAL A O 1
ATOM 1522 N N . ILE A 1 206 ? -15.925 -8.801 -0.567 1.00 93.44 206 ILE A N 1
ATOM 1523 C CA . ILE A 1 206 ? -15.435 -10.008 -1.257 1.00 93.44 206 ILE A CA 1
ATOM 1524 C C . ILE A 1 206 ? -16.449 -10.517 -2.284 1.00 93.44 206 ILE A C 1
ATOM 1526 O O . ILE A 1 206 ? -16.078 -10.831 -3.410 1.00 93.44 206 ILE A O 1
ATOM 1530 N N . VAL A 1 207 ? -17.727 -10.595 -1.909 1.00 94.12 207 VAL A N 1
ATOM 1531 C CA . VAL A 1 207 ? -18.797 -11.084 -2.797 1.00 94.12 207 VAL A CA 1
ATOM 1532 C C . VAL A 1 207 ? -19.325 -9.974 -3.707 1.00 94.12 207 VAL A C 1
ATOM 1534 O O . VAL A 1 207 ? -19.719 -10.230 -4.845 1.00 94.12 207 VAL A O 1
ATOM 1537 N N . GLY A 1 208 ? -19.308 -8.728 -3.236 1.00 92.31 208 GLY A N 1
ATOM 1538 C CA . GLY A 1 208 ? -19.812 -7.577 -3.973 1.00 92.31 208 GLY A CA 1
ATOM 1539 C C . GLY A 1 208 ? -18.997 -7.271 -5.222 1.00 92.31 208 GLY A C 1
ATOM 1540 O O . GLY A 1 208 ? -19.594 -6.967 -6.252 1.00 92.31 208 GLY A O 1
ATOM 1541 N N . MET A 1 209 ? -17.663 -7.390 -5.182 1.00 92.44 209 MET A N 1
ATOM 1542 C CA . MET A 1 209 ? -16.837 -7.099 -6.365 1.00 92.44 209 MET A CA 1
ATOM 1543 C C . MET A 1 209 ? -17.147 -8.035 -7.552 1.00 92.44 209 MET A C 1
ATOM 1545 O O . MET A 1 209 ? -17.456 -7.504 -8.623 1.00 92.44 209 MET A O 1
ATOM 1549 N N . PRO A 1 210 ? -17.144 -9.383 -7.415 1.00 91.50 210 PRO A N 1
ATOM 1550 C CA . PRO A 1 210 ? -17.487 -10.271 -8.527 1.00 91.50 210 PRO A CA 1
ATOM 1551 C C . PRO A 1 210 ? -18.944 -10.138 -8.975 1.00 91.50 210 PRO A C 1
ATOM 1553 O O . PRO A 1 210 ? -19.211 -10.129 -10.171 1.00 91.50 210 PRO A O 1
ATOM 1556 N N . LEU A 1 211 ? -19.888 -10.001 -8.035 1.00 92.62 211 LEU A N 1
ATOM 1557 C CA . LEU A 1 211 ? -21.320 -9.965 -8.355 1.00 92.62 211 LEU A CA 1
ATOM 1558 C C . LEU A 1 211 ? -21.727 -8.690 -9.106 1.00 92.62 211 LEU A C 1
ATOM 1560 O O . LEU A 1 211 ? -22.639 -8.715 -9.929 1.00 92.62 211 LEU A O 1
ATOM 1564 N N . THR A 1 212 ? -21.057 -7.571 -8.828 1.00 89.38 212 THR A N 1
ATOM 1565 C CA . THR A 1 212 ? -21.326 -6.283 -9.489 1.00 89.38 212 THR A CA 1
ATOM 1566 C C . THR A 1 212 ? -20.458 -6.038 -10.721 1.00 89.38 212 THR A C 1
ATOM 1568 O O . THR A 1 212 ? -20.656 -5.028 -11.399 1.00 89.38 212 THR A O 1
ATOM 1571 N N . TYR A 1 213 ? -19.500 -6.931 -11.008 1.00 88.06 213 TYR A N 1
ATOM 1572 C CA . TYR A 1 213 ? -18.472 -6.764 -12.043 1.00 88.06 213 TYR A CA 1
ATOM 1573 C C . TYR A 1 213 ? -17.725 -5.424 -11.951 1.00 88.06 213 TYR A C 1
ATOM 1575 O O . TYR A 1 213 ? -17.255 -4.881 -12.950 1.00 88.06 213 TYR A O 1
ATOM 1583 N N . ASN A 1 214 ? -17.641 -4.849 -10.749 1.00 85.31 214 ASN A N 1
ATOM 1584 C CA . ASN A 1 214 ? -17.093 -3.519 -10.542 1.00 85.31 214 ASN A CA 1
ATOM 1585 C C . ASN A 1 214 ? -16.499 -3.395 -9.135 1.00 85.31 214 ASN A C 1
ATOM 1587 O O . ASN A 1 214 ? -17.178 -3.494 -8.111 1.00 85.31 214 ASN A O 1
ATOM 1591 N N . ILE A 1 215 ? -15.198 -3.122 -9.109 1.00 88.06 215 ILE A N 1
ATOM 1592 C CA . ILE A 1 215 ? -14.403 -3.034 -7.885 1.00 88.06 215 ILE A CA 1
ATOM 1593 C C . ILE A 1 215 ? -14.910 -1.898 -6.982 1.00 88.06 215 ILE A C 1
ATOM 1595 O O . ILE A 1 215 ? -15.008 -2.071 -5.766 1.00 88.06 215 ILE A O 1
ATOM 1599 N N . SER A 1 216 ? -15.296 -0.757 -7.560 1.00 86.75 216 SER A N 1
ATOM 1600 C CA . SER A 1 216 ? -15.757 0.418 -6.814 1.00 86.75 216 SER A CA 1
ATOM 1601 C C . SER A 1 216 ? -17.041 0.146 -6.033 1.00 86.75 216 SER A C 1
ATOM 1603 O O . SER A 1 216 ? -17.144 0.584 -4.890 1.00 86.75 216 SER A O 1
ATOM 1605 N N . TYR A 1 217 ? -17.992 -0.605 -6.600 1.00 87.56 217 TYR A N 1
ATOM 1606 C CA . TYR A 1 217 ? -19.224 -0.973 -5.890 1.00 87.56 217 TYR A CA 1
ATOM 1607 C C . TYR A 1 217 ? -18.949 -1.910 -4.712 1.00 87.56 217 TYR A C 1
ATOM 1609 O O . TYR A 1 217 ? -19.457 -1.676 -3.616 1.00 87.56 217 TYR A O 1
ATOM 1617 N N . GLY A 1 218 ? -18.108 -2.930 -4.911 1.00 90.44 218 GLY A N 1
ATOM 1618 C CA . GLY A 1 218 ? -17.719 -3.838 -3.831 1.00 90.44 218 GLY A CA 1
ATOM 1619 C C . GLY A 1 218 ? -17.056 -3.097 -2.667 1.00 90.44 218 GLY A C 1
ATOM 1620 O O . GLY A 1 218 ? -17.459 -3.266 -1.518 1.00 90.44 218 GLY A O 1
ATOM 1621 N N . ILE A 1 219 ? -16.104 -2.206 -2.963 1.00 91.69 219 ILE A N 1
ATOM 1622 C CA . ILE A 1 219 ? -15.448 -1.358 -1.954 1.00 91.69 219 ILE A CA 1
ATOM 1623 C C . ILE A 1 219 ? -16.459 -0.434 -1.254 1.00 91.69 219 ILE A C 1
ATOM 1625 O O . ILE A 1 219 ? -16.422 -0.300 -0.027 1.00 91.69 219 ILE A O 1
ATOM 1629 N N . ALA A 1 220 ? -17.390 0.167 -2.003 1.00 91.31 220 ALA A N 1
ATOM 1630 C CA . ALA A 1 220 ? -18.415 1.049 -1.449 1.00 91.31 220 ALA A CA 1
ATOM 1631 C C . ALA A 1 220 ? -19.291 0.339 -0.408 1.00 91.31 220 ALA A C 1
ATOM 1633 O O . ALA A 1 220 ? -19.545 0.903 0.656 1.00 91.31 220 ALA A O 1
ATOM 1634 N N . PHE A 1 221 ? -19.702 -0.910 -0.657 1.00 91.12 221 PHE A N 1
ATOM 1635 C CA . PHE A 1 221 ? -20.472 -1.678 0.326 1.00 91.12 221 PHE A CA 1
ATOM 1636 C C . PHE A 1 221 ? -19.715 -1.864 1.641 1.00 91.12 221 PHE A C 1
ATOM 1638 O O . PHE A 1 221 ? -20.317 -1.720 2.704 1.00 91.12 221 PHE A O 1
ATOM 1645 N N . GLY A 1 222 ? -18.402 -2.102 1.595 1.00 92.44 222 GLY A N 1
ATOM 1646 C CA . GLY A 1 222 ? -17.564 -2.180 2.793 1.00 92.44 222 GLY A CA 1
ATOM 1647 C C . GLY A 1 222 ? -17.522 -0.868 3.573 1.00 92.44 222 GLY A C 1
ATOM 1648 O O . GLY A 1 222 ? -17.862 -0.839 4.757 1.00 92.44 222 GLY A O 1
ATOM 1649 N N . PHE A 1 223 ? -17.154 0.231 2.906 1.00 92.00 223 PHE A N 1
ATOM 1650 C CA . PHE A 1 223 ? -17.012 1.545 3.549 1.00 92.00 223 PHE A CA 1
ATOM 1651 C C . PHE A 1 223 ? -18.329 2.141 4.049 1.00 92.00 223 PHE A C 1
ATOM 1653 O O . PHE A 1 223 ? -18.316 2.887 5.025 1.00 92.00 223 PHE A O 1
ATOM 1660 N N . VAL A 1 224 ? -19.459 1.819 3.418 1.00 92.44 224 VAL A N 1
ATOM 1661 C CA . VAL A 1 224 ? -20.782 2.244 3.894 1.00 92.44 224 VAL A CA 1
ATOM 1662 C C . VAL A 1 224 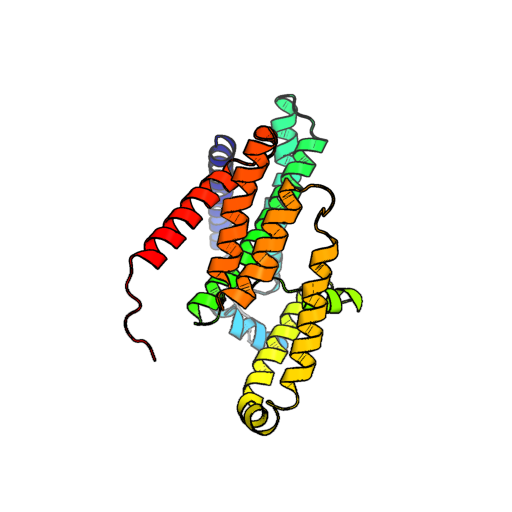? -21.239 1.371 5.062 1.00 92.44 224 VAL A C 1
ATOM 1664 O O . VAL A 1 224 ? -21.686 1.892 6.081 1.00 92.44 224 VAL A O 1
ATOM 1667 N N . THR A 1 225 ? -21.096 0.049 4.956 1.00 92.31 225 THR A N 1
ATOM 1668 C CA . THR A 1 225 ? -21.639 -0.880 5.961 1.00 92.31 225 THR A CA 1
ATOM 1669 C C . THR A 1 225 ? -20.831 -0.870 7.260 1.00 92.31 225 THR A C 1
ATOM 1671 O O . THR A 1 225 ? -21.416 -0.964 8.338 1.00 92.31 225 THR A O 1
ATOM 1674 N N . TYR A 1 226 ? -19.504 -0.708 7.198 1.00 92.94 226 TYR A N 1
ATOM 1675 C CA . TYR A 1 226 ? -18.639 -0.781 8.381 1.00 92.94 226 TYR A CA 1
ATOM 1676 C C . TYR A 1 226 ? -18.960 0.273 9.460 1.00 92.94 226 TYR A C 1
ATOM 1678 O O . TYR A 1 226 ? -19.227 -0.119 10.599 1.00 92.94 226 TYR A O 1
ATOM 1686 N N . PRO A 1 227 ? -19.019 1.590 9.162 1.00 91.31 227 PRO A N 1
ATOM 1687 C CA . PRO A 1 227 ? -19.367 2.586 10.174 1.00 91.31 227 PRO A CA 1
ATOM 1688 C C . PRO A 1 227 ? -20.787 2.385 10.710 1.00 91.31 227 PRO A C 1
ATOM 1690 O O . PRO A 1 227 ? -21.009 2.530 11.910 1.00 91.31 227 PRO A O 1
ATOM 1693 N N . ILE A 1 228 ? -21.736 1.988 9.851 1.00 91.19 228 ILE A N 1
ATOM 1694 C CA . ILE A 1 228 ? -23.127 1.726 10.244 1.00 91.19 228 ILE A CA 1
ATOM 1695 C C . ILE A 1 228 ? -23.186 0.593 11.274 1.00 91.19 228 ILE A C 1
ATOM 1697 O O . ILE A 1 228 ? -23.750 0.783 12.352 1.00 91.19 228 ILE A O 1
ATOM 1701 N N . LEU A 1 229 ? -22.556 -0.553 11.009 1.00 91.38 229 LEU A N 1
ATOM 1702 C CA . LEU A 1 229 ? -22.556 -1.676 11.952 1.00 91.38 229 LEU A CA 1
ATOM 1703 C C . LEU A 1 229 ? -21.808 -1.358 13.243 1.00 91.38 229 LEU A C 1
ATOM 1705 O O . LEU A 1 229 ? -22.324 -1.641 14.323 1.00 91.38 229 LEU A O 1
ATOM 1709 N N . MET A 1 230 ? -20.649 -0.703 13.156 1.00 89.12 230 MET A N 1
ATOM 1710 C CA . MET A 1 230 ? -19.913 -0.267 14.347 1.00 89.12 230 MET A CA 1
ATOM 1711 C C . MET A 1 230 ? -20.745 0.693 15.206 1.00 89.12 230 MET A C 1
ATOM 1713 O O . MET A 1 230 ? -20.659 0.670 16.436 1.00 89.12 230 MET A O 1
ATOM 1717 N N . THR A 1 231 ? -21.612 1.508 14.594 1.00 88.12 231 THR A N 1
ATOM 1718 C CA . THR A 1 231 ? -22.550 2.343 15.355 1.00 88.12 231 THR A CA 1
ATOM 1719 C C . THR A 1 231 ? -23.729 1.601 15.948 1.00 88.12 231 THR A C 1
ATOM 1721 O O . THR A 1 231 ? -24.176 1.996 17.030 1.00 88.12 231 THR A O 1
ATOM 1724 N N . ALA A 1 232 ? -24.224 0.568 15.265 1.00 88.62 232 A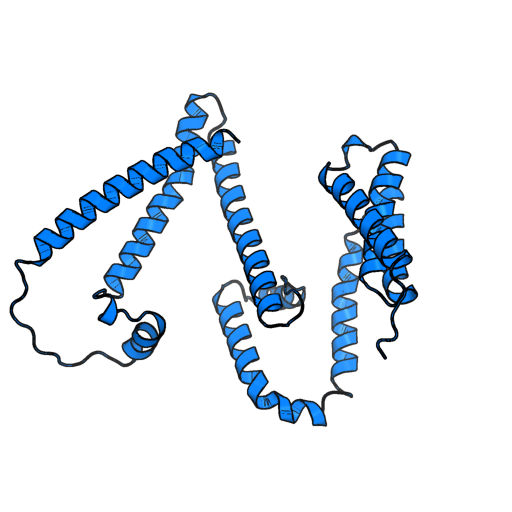LA A N 1
ATOM 1725 C CA . ALA A 1 232 ? -25.317 -0.277 15.731 1.00 88.62 232 ALA A CA 1
ATOM 1726 C C . ALA A 1 232 ? -24.877 -1.153 16.914 1.00 88.62 232 ALA A C 1
ATOM 1728 O O . ALA A 1 232 ? -25.626 -1.306 17.873 1.00 88.62 232 ALA A O 1
ATOM 1729 N N . ALA A 1 233 ? -23.631 -1.631 16.907 1.00 85.88 233 ALA A N 1
ATOM 1730 C CA . ALA A 1 233 ? -23.030 -2.395 18.000 1.00 85.88 233 ALA A CA 1
ATOM 1731 C C . ALA A 1 233 ? -22.581 -1.540 19.204 1.00 85.88 233 ALA A C 1
ATOM 1733 O O . ALA A 1 233 ? -21.973 -2.049 20.141 1.00 85.88 233 ALA A O 1
ATOM 1734 N N . GLY A 1 234 ? -22.830 -0.225 19.187 1.00 84.06 234 GLY A N 1
ATOM 1735 C CA . GLY A 1 234 ? -22.456 0.686 20.275 1.00 84.06 234 GLY A CA 1
ATOM 1736 C C . GLY A 1 234 ? -20.976 1.096 20.308 1.00 84.06 234 GLY A C 1
ATOM 1737 O O . GLY A 1 234 ? -20.607 1.972 21.091 1.00 84.06 234 GLY A O 1
ATOM 1738 N N . LYS A 1 235 ? -20.132 0.574 19.410 1.00 84.62 235 LYS A N 1
ATOM 1739 C CA . LYS A 1 235 ? -18.682 0.848 19.311 1.00 84.62 235 LYS A CA 1
ATOM 1740 C C . LYS A 1 235 ? -18.355 2.117 18.510 1.00 84.62 235 LYS A C 1
ATOM 1742 O O . LYS A 1 235 ? -17.381 2.195 17.767 1.00 84.62 235 LYS A O 1
ATOM 1747 N N . ARG A 1 236 ? -19.150 3.178 18.681 1.00 74.88 236 ARG A N 1
ATOM 1748 C CA . ARG A 1 236 ? -19.015 4.436 17.910 1.00 74.88 236 ARG A CA 1
ATOM 1749 C C . ARG A 1 236 ? -17.664 5.131 18.089 1.00 74.88 236 ARG A C 1
ATOM 1751 O O . ARG A 1 236 ? -17.218 5.822 17.182 1.00 74.88 236 ARG A O 1
ATOM 1758 N N . LYS A 1 237 ? -17.033 4.963 19.254 1.00 74.44 237 LYS A N 1
ATOM 1759 C CA . LYS A 1 237 ? -15.752 5.601 19.599 1.00 74.44 237 LYS A CA 1
ATOM 1760 C C . LYS A 1 237 ? -14.541 4.944 18.929 1.00 74.44 237 LYS A C 1
ATOM 1762 O O . LYS A 1 237 ? -13.492 5.571 18.864 1.00 74.44 237 LYS A O 1
ATOM 1767 N N . GLU A 1 238 ? -14.683 3.718 18.431 1.00 78.69 238 GLU A N 1
ATOM 1768 C CA . GLU A 1 238 ? -13.616 3.009 17.711 1.00 78.69 238 GLU A CA 1
ATOM 1769 C C . GLU A 1 238 ? -13.528 3.451 16.243 1.00 78.69 238 GLU A C 1
ATOM 1771 O O . GLU A 1 238 ? -12.513 3.253 15.577 1.00 78.69 238 GLU A O 1
ATOM 1776 N N . VAL A 1 239 ? -14.580 4.096 15.729 1.00 82.69 239 VAL A N 1
ATOM 1777 C CA . VAL A 1 239 ? -14.626 4.583 14.352 1.00 82.69 239 VAL A CA 1
ATOM 1778 C C . VAL A 1 239 ? -13.943 5.945 14.269 1.00 82.69 239 VAL A C 1
ATOM 1780 O O . VAL A 1 239 ? -14.460 6.954 14.749 1.00 82.69 239 VAL A O 1
ATOM 1783 N N . ASN A 1 240 ? -12.781 5.980 13.617 1.00 87.25 240 ASN A N 1
ATOM 1784 C CA . ASN A 1 240 ? -12.065 7.219 13.323 1.00 87.25 240 ASN A CA 1
ATOM 1785 C C . ASN A 1 240 ? -12.965 8.176 12.500 1.00 87.25 240 ASN A C 1
ATOM 1787 O O . ASN A 1 240 ? -13.611 7.716 11.554 1.00 87.25 240 ASN A O 1
ATOM 1791 N N . PRO A 1 241 ? -12.992 9.493 12.794 1.00 86.25 241 PRO A N 1
ATOM 1792 C CA . PRO A 1 241 ? -13.698 10.498 11.992 1.00 86.25 241 PRO A CA 1
ATOM 1793 C C . PRO A 1 241 ? -13.479 10.393 10.475 1.00 86.25 241 PRO A C 1
ATOM 1795 O O . PRO A 1 241 ? -14.394 10.671 9.701 1.00 86.25 241 PRO A O 1
ATOM 1798 N N . LEU A 1 242 ? -12.303 9.932 10.035 1.00 86.81 242 LEU A N 1
ATOM 1799 C CA . LEU A 1 242 ? -12.019 9.703 8.616 1.00 86.81 242 LEU A CA 1
ATOM 1800 C C . LEU A 1 242 ? -12.973 8.679 7.974 1.00 86.81 242 LEU A C 1
ATOM 1802 O O . LEU A 1 242 ? -13.395 8.871 6.839 1.00 86.81 242 LEU A O 1
ATOM 1806 N N . MET A 1 243 ? -13.369 7.627 8.693 1.00 87.44 243 MET A N 1
ATOM 1807 C CA . MET A 1 243 ? -14.292 6.606 8.175 1.00 87.44 243 MET A CA 1
ATOM 1808 C C . MET A 1 243 ? -15.702 7.158 7.957 1.00 87.44 243 MET A C 1
ATOM 1810 O O . MET A 1 243 ? -16.395 6.739 7.035 1.00 87.44 243 MET A O 1
ATOM 1814 N N . TRP A 1 244 ? -16.111 8.139 8.762 1.00 87.38 244 TRP A N 1
ATOM 1815 C CA . TRP A 1 244 ? -17.368 8.857 8.558 1.00 87.38 244 TRP A CA 1
ATOM 1816 C C . TRP A 1 244 ? -17.326 9.755 7.326 1.00 87.38 244 TRP A C 1
ATOM 1818 O O . TRP A 1 244 ? -18.287 9.788 6.559 1.00 87.38 244 TRP A O 1
ATOM 1828 N N . ALA A 1 245 ? -16.201 10.437 7.100 1.00 91.19 245 ALA A N 1
ATOM 1829 C CA . ALA A 1 245 ? -15.989 11.178 5.862 1.00 91.19 245 ALA A CA 1
ATOM 1830 C C . ALA A 1 245 ? -16.024 10.236 4.646 1.00 91.19 245 ALA A C 1
ATOM 1832 O O . ALA A 1 245 ? -16.694 10.537 3.662 1.00 91.19 245 ALA A O 1
ATOM 1833 N N . MET A 1 246 ? -15.381 9.065 4.736 1.00 88.56 246 MET A N 1
ATOM 1834 C CA . MET A 1 246 ? -15.421 8.050 3.676 1.00 88.56 246 MET A CA 1
ATOM 1835 C C . MET A 1 246 ? -16.835 7.534 3.417 1.00 88.56 246 MET A C 1
ATOM 1837 O O . MET A 1 246 ? -17.223 7.427 2.259 1.00 88.56 246 MET A O 1
ATOM 1841 N N . LEU A 1 247 ? -17.641 7.294 4.452 1.00 91.25 247 LEU A N 1
ATOM 1842 C CA . LEU A 1 247 ? -19.046 6.919 4.281 1.00 91.25 247 LEU A CA 1
ATOM 1843 C C . LEU A 1 247 ? -19.810 7.960 3.454 1.00 91.25 247 LEU A C 1
ATOM 1845 O O . LEU A 1 247 ? -20.508 7.591 2.514 1.00 91.25 247 LEU A O 1
ATOM 1849 N N . LEU A 1 248 ? -19.648 9.253 3.751 1.00 90.81 248 LEU A N 1
ATOM 1850 C CA . LEU A 1 248 ? -20.304 10.319 2.985 1.00 90.81 248 LEU A CA 1
ATOM 1851 C C . LEU A 1 248 ? -19.826 10.353 1.529 1.00 90.81 248 LEU A C 1
ATOM 1853 O O . LEU A 1 248 ? -20.646 10.463 0.618 1.00 90.81 248 LEU A O 1
ATOM 1857 N N . VAL A 1 249 ? -18.517 10.214 1.305 1.00 91.25 249 VAL A N 1
ATOM 1858 C CA . VAL A 1 249 ? -17.924 10.180 -0.040 1.00 91.25 249 VAL A CA 1
ATOM 1859 C C . VAL A 1 249 ? -18.441 8.986 -0.844 1.00 91.25 249 VAL A C 1
ATOM 1861 O O . VAL A 1 249 ? -18.817 9.152 -2.001 1.00 91.25 249 VAL A O 1
ATOM 1864 N N . PHE A 1 250 ? -18.517 7.794 -0.250 1.00 89.69 250 PHE A N 1
ATOM 1865 C CA . PHE A 1 250 ? -19.003 6.600 -0.942 1.00 89.69 250 PHE A CA 1
ATOM 1866 C C . PHE A 1 250 ? -20.517 6.617 -1.169 1.00 89.69 250 PHE A C 1
ATOM 1868 O O . PHE A 1 250 ? -20.968 6.155 -2.214 1.00 89.69 250 PHE A O 1
ATOM 1875 N N . ILE A 1 251 ? -21.308 7.201 -0.264 1.00 88.81 251 ILE A N 1
ATOM 1876 C CA . ILE A 1 251 ? -22.736 7.448 -0.518 1.00 88.81 251 ILE A CA 1
ATOM 1877 C C . ILE A 1 251 ? -22.907 8.409 -1.695 1.00 88.81 251 ILE A C 1
ATOM 1879 O O . ILE A 1 251 ? -23.713 8.143 -2.584 1.00 88.81 251 ILE A O 1
ATOM 1883 N N . LEU A 1 252 ? -22.127 9.492 -1.739 1.00 88.62 252 LEU A N 1
ATOM 1884 C CA . LEU A 1 252 ? -22.134 10.420 -2.868 1.00 88.62 252 LEU A CA 1
ATOM 1885 C C . LEU A 1 252 ? -21.721 9.721 -4.172 1.00 88.62 252 LEU A C 1
ATOM 1887 O O . LEU A 1 252 ? -22.365 9.925 -5.197 1.00 88.62 252 LEU A O 1
ATOM 1891 N N . LEU A 1 253 ? -20.696 8.865 -4.134 1.00 86.19 253 LEU A N 1
ATOM 1892 C CA . LEU A 1 253 ? -20.260 8.067 -5.283 1.00 86.19 253 LEU A CA 1
ATOM 1893 C C . LEU A 1 253 ? -21.386 7.164 -5.796 1.00 86.19 253 LEU A C 1
ATOM 1895 O O . LEU A 1 253 ? -21.664 7.161 -6.994 1.00 86.19 253 LEU A O 1
ATOM 1899 N N . LEU A 1 254 ? -22.065 6.437 -4.904 1.00 85.19 254 LEU A N 1
ATOM 1900 C CA . LEU A 1 254 ? -23.198 5.583 -5.268 1.00 85.19 254 LEU A CA 1
ATOM 1901 C C . LEU A 1 254 ? -24.371 6.401 -5.819 1.00 85.19 254 LEU A C 1
ATOM 1903 O O . LEU A 1 254 ? -25.001 5.985 -6.787 1.00 85.19 254 LEU A O 1
ATOM 1907 N N . TYR A 1 255 ? -24.635 7.576 -5.248 1.00 85.75 255 TYR A N 1
ATOM 1908 C CA . TYR A 1 255 ? -25.675 8.492 -5.712 1.00 85.75 255 TYR A CA 1
ATOM 1909 C C . TYR A 1 255 ? -25.395 9.016 -7.128 1.00 85.75 255 TYR A C 1
ATOM 1911 O O . TYR A 1 255 ? -26.265 8.942 -7.995 1.00 85.75 255 TYR A O 1
ATOM 1919 N N . ILE A 1 256 ? -24.170 9.483 -7.394 1.00 84.88 256 ILE A N 1
ATOM 1920 C CA . ILE A 1 256 ? -23.750 9.940 -8.728 1.00 84.88 256 ILE A CA 1
ATOM 1921 C C . ILE A 1 256 ? -23.885 8.800 -9.735 1.00 84.88 256 ILE A C 1
ATOM 1923 O O . ILE A 1 256 ? -24.448 8.982 -10.812 1.00 84.88 256 ILE A O 1
ATOM 1927 N N . LEU A 1 257 ? -23.406 7.613 -9.374 1.00 77.00 257 LEU A N 1
ATOM 1928 C CA . LEU A 1 257 ? -23.405 6.464 -10.268 1.00 77.00 257 LEU A CA 1
ATOM 1929 C C . LEU A 1 257 ? -24.813 5.896 -10.526 1.00 77.00 257 LEU A C 1
ATOM 1931 O O . LEU A 1 257 ? -25.032 5.276 -11.564 1.00 77.00 257 LEU A O 1
ATOM 1935 N N . ALA A 1 258 ? -25.763 6.123 -9.614 1.00 79.38 258 ALA A N 1
ATOM 1936 C CA . ALA A 1 258 ? -27.173 5.782 -9.797 1.00 79.38 258 ALA A CA 1
ATOM 1937 C C . ALA A 1 258 ? -27.928 6.785 -10.689 1.00 79.38 258 ALA A C 1
ATOM 1939 O O . ALA A 1 258 ? -28.877 6.398 -11.366 1.00 79.38 258 ALA A O 1
ATOM 1940 N N . ILE A 1 259 ? -27.527 8.060 -10.688 1.00 77.75 259 ILE A N 1
ATOM 1941 C CA . ILE A 1 259 ? -28.215 9.133 -11.426 1.00 77.75 259 ILE A CA 1
ATOM 1942 C C . ILE A 1 259 ? -27.669 9.331 -12.829 1.00 77.75 259 ILE A C 1
ATOM 1944 O O . ILE A 1 259 ? -28.447 9.624 -13.734 1.00 77.75 259 ILE A O 1
ATOM 1948 N N . VAL A 1 260 ? -26.354 9.208 -13.023 1.00 73.69 260 VAL A N 1
ATOM 1949 C CA . VAL A 1 260 ? -25.742 9.387 -14.341 1.00 73.69 260 VAL A CA 1
ATOM 1950 C C . VAL A 1 260 ? -26.150 8.199 -15.219 1.00 73.69 260 VAL A C 1
ATOM 1952 O O . VAL A 1 260 ? -25.712 7.074 -14.959 1.00 73.69 260 VAL A O 1
ATOM 1955 N N . PRO A 1 261 ? -26.983 8.408 -16.258 1.00 65.88 261 PRO A N 1
ATOM 1956 C CA . PRO A 1 261 ? -27.361 7.335 -17.161 1.00 65.88 261 PRO A CA 1
ATOM 1957 C C . PRO A 1 261 ? -26.096 6.808 -17.825 1.00 65.88 261 PRO A C 1
ATOM 1959 O O . PRO A 1 261 ? -25.261 7.590 -18.287 1.00 65.88 261 PRO A O 1
ATOM 1962 N N . ARG A 1 262 ? -25.947 5.483 -17.883 1.00 65.25 262 ARG A N 1
ATOM 1963 C CA . ARG A 1 262 ? -24.856 4.845 -18.623 1.00 65.25 262 ARG A CA 1
ATOM 1964 C C . ARG A 1 262 ? -25.073 5.119 -20.110 1.00 65.25 262 ARG A C 1
ATOM 1966 O O . ARG A 1 262 ? -25.763 4.370 -20.793 1.00 65.25 262 ARG A O 1
ATOM 1973 N N . GLY A 1 263 ? -24.539 6.241 -20.585 1.00 54.84 263 GLY A N 1
ATOM 1974 C CA . GLY A 1 263 ? -24.384 6.504 -22.006 1.00 54.84 263 GLY A CA 1
ATOM 1975 C C . GLY A 1 263 ? -23.583 5.361 -22.621 1.00 54.84 263 GLY A C 1
ATOM 1976 O O . GLY A 1 263 ? -22.604 4.904 -22.039 1.00 54.84 263 GLY A O 1
ATOM 1977 N N . ASN A 1 264 ? -24.068 4.874 -23.754 1.00 47.41 264 ASN A N 1
ATOM 1978 C CA . ASN A 1 264 ? -23.663 3.667 -24.462 1.00 47.41 264 ASN A CA 1
ATOM 1979 C C . ASN A 1 264 ? -22.176 3.686 -24.894 1.00 47.41 264 ASN A C 1
ATOM 1981 O O . ASN A 1 264 ? -21.876 3.945 -26.056 1.00 47.41 264 ASN A O 1
ATOM 1985 N N . ILE A 1 265 ? -21.245 3.422 -23.977 1.00 51.59 265 ILE A N 1
ATOM 1986 C CA . ILE A 1 265 ? -19.850 3.099 -24.308 1.00 51.59 265 ILE A CA 1
ATOM 1987 C C . ILE A 1 265 ? -19.719 1.579 -24.422 1.00 51.59 265 ILE A C 1
ATOM 1989 O O . ILE A 1 265 ? -19.432 0.884 -23.448 1.00 51.59 265 ILE A O 1
ATOM 1993 N N . ALA A 1 266 ? -20.061 1.099 -25.619 1.00 39.22 266 ALA A N 1
ATOM 1994 C CA . ALA A 1 266 ? -19.649 -0.196 -26.150 1.00 39.22 266 ALA A CA 1
ATOM 1995 C C . ALA A 1 266 ? -18.192 -0.129 -26.627 1.00 39.22 266 ALA A C 1
ATOM 1997 O O . ALA A 1 266 ? -17.769 0.979 -27.038 1.00 39.22 266 ALA A O 1
#

Mean predicted aligned error: 15.13 Å

Organism: NCBI:txid1505727

Foldseek 3Di:
DVVVVVVVVVVVVVVVVVVVVVVVVVVVVVPDDDDDDDDDDDPVCVVCCVVPVQVVVVHDPVRVVVVVVVVVVVVVCCLVVQLVVVVVVVDHSVVRSVVVVVVVVVVVQVVVLVVQQVVQVVVVHHRDGDALVVVVVVVVPNDDVVVVVVVVVVVVVCVVCVVVCVVPPPVPVVVVVVVSVVSVVVVVVVFDCVDCLRNVLVVQLVVVCVVVVHNLRSNLSSLQSNCVSCVVVVVNVVDDVVSVVSNVVSVVVVVCVVPPPPDDPD